Protein AF-B8BQ25-F1 (afdb_monomer_lite)

InterPro domains:
  IPR001129 Membrane-associated, eicosanoid/glutathione metabolism (MAPEG) protein [PF01124] (67-168)
  IPR023352 Membrane associated eicosanoid/glutathione metabolism-like domain superfamily [G3DSA:1.2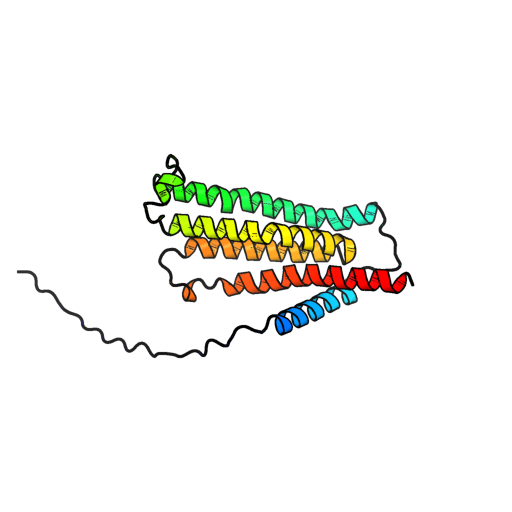0.120.550] (57-202)
  IPR023352 Membrane associated eicosanoid/glutathione metabolism-like domain superfamily [SSF161084] (66-187)

Organism: Thalassiosira pseudonana (NCBI:txid35128)

Foldseek 3Di:
DDDDDDDPPPDPPPPPVPPPPDPDDPVVVVVLLLVLLLCLQVPFFDDLVDDDDPVLLCVLCVLLVVLLVVLVVCLVVPQVVQLVVVCVVVVNPVPDPVNPVVPPPQPLNVLSNVLSVVCVVCSVLLVCLLSLLSRGGNRVVSSVLSNLLSVLSSVLSVLSSVCRPHDPVVSPNCVSVVSSCSSSSSSNSNSVVSVVVSVVVVD

Sequence (203 aa):
MVTTRSQSGSGSTSDDGGRRGSPPSPLTIGVMYLLIGAFLSFTSGRDPSQPLSPEDLIDDLVPTIVVICLFLVSYSLYDVMAVGGEKMKHGLTDKTYASYSASKLPEEVYLAQRAQLNQVEQMTSFVVSSISFSLLVNGKLGAVLSFIWTVLRRYYASKYRAAAGKRFDQMGLGAYTIPAYFIMNGMLMGSVVQCVRILLKQY

Secondary structure (DSSP, 8-state):
--------------------PPPPPHHHHHHHHHHHHHHHHHHHPPPTTSPPPHHHHHHHHHHHHHHHHHHHHHHIIIIIHHHHHHHHHTT-TT--HHHHTTS---HHHHHHHHHHHHHHHHHHHHHHHHHHHHHHT-HHHHHHHHHHHHHHHHHHHHHHHTTTT--GGGS-THHHHHHHHHHHHHHHHHHHHHHHHHHHH--

pLDDT: mean 89.3, std 15.45, range [39.84, 98.81]

Structure (mmCIF, N/CA/C/O backbone):
data_AF-B8BQ25-F1
#
_entry.id   AF-B8BQ25-F1
#
loop_
_atom_site.group_PDB
_atom_site.id
_atom_site.type_symbol
_atom_site.label_atom_id
_atom_site.label_alt_id
_atom_site.label_comp_id
_atom_site.label_asym_id
_atom_site.label_entity_id
_atom_site.label_seq_id
_atom_site.pdbx_PDB_ins_code
_atom_site.Cartn_x
_atom_site.Cartn_y
_atom_site.Cartn_z
_atom_site.occupancy
_atom_site.B_iso_or_equiv
_atom_site.auth_seq_id
_atom_site.auth_comp_id
_atom_site.auth_asym_id
_atom_site.auth_atom_id
_atom_site.pdbx_PDB_model_num
ATOM 1 N N . MET A 1 1 ? 23.866 -18.063 -53.851 1.00 39.84 1 MET A N 1
ATOM 2 C CA . MET A 1 1 ? 22.487 -18.502 -54.146 1.00 39.84 1 MET A CA 1
ATOM 3 C C . MET A 1 1 ? 21.963 -19.158 -52.874 1.00 39.84 1 MET A C 1
ATOM 5 O O . MET A 1 1 ? 22.380 -20.262 -52.563 1.00 39.84 1 MET A O 1
ATOM 9 N N . VAL A 1 2 ? 21.228 -18.411 -52.047 1.00 49.66 2 VAL A N 1
ATOM 10 C CA . VAL A 1 2 ? 20.795 -18.836 -50.703 1.00 49.66 2 VAL A CA 1
ATOM 11 C C . VAL A 1 2 ? 19.281 -18.985 -50.736 1.00 49.66 2 VAL A C 1
ATOM 13 O O . VAL A 1 2 ? 18.570 -18.030 -51.032 1.00 49.66 2 VAL A O 1
ATOM 16 N N . THR A 1 3 ? 18.810 -20.205 -50.505 1.00 44.78 3 THR A N 1
ATOM 17 C CA . THR A 1 3 ? 17.410 -20.608 -50.638 1.00 44.78 3 THR A CA 1
ATOM 18 C C . THR A 1 3 ? 16.647 -20.275 -49.356 1.00 44.78 3 THR A C 1
ATOM 20 O O . THR A 1 3 ? 16.855 -20.898 -48.317 1.00 44.78 3 THR A O 1
ATOM 23 N N . THR A 1 4 ? 15.756 -19.290 -49.416 1.00 50.19 4 THR A N 1
ATOM 24 C CA . THR A 1 4 ? 14.823 -18.927 -48.341 1.00 50.19 4 THR A CA 1
ATOM 25 C C . THR A 1 4 ? 13.708 -19.972 -48.242 1.00 50.19 4 THR A C 1
ATOM 27 O O . THR A 1 4 ? 12.873 -20.093 -49.136 1.00 50.19 4 THR A O 1
ATOM 30 N N . ARG A 1 5 ? 13.667 -20.737 -47.142 1.00 46.38 5 ARG A N 1
ATOM 31 C CA . ARG A 1 5 ? 12.504 -21.564 -46.777 1.00 46.38 5 ARG A CA 1
ATOM 32 C C . ARG A 1 5 ? 11.469 -20.693 -46.067 1.00 46.38 5 ARG A C 1
ATOM 34 O O . ARG A 1 5 ? 11.658 -20.318 -44.915 1.00 46.38 5 ARG A O 1
ATOM 41 N N . SER A 1 6 ? 10.374 -20.406 -46.765 1.00 47.28 6 SER A N 1
ATOM 42 C CA . SER A 1 6 ? 9.124 -19.925 -46.175 1.00 47.28 6 SER A CA 1
ATOM 43 C C . SER A 1 6 ? 8.463 -21.079 -45.412 1.00 47.28 6 SER A C 1
ATOM 45 O O . SER A 1 6 ? 8.061 -22.069 -46.022 1.00 47.28 6 SER A O 1
ATOM 47 N N . GLN A 1 7 ? 8.391 -20.986 -44.083 1.00 44.41 7 GLN A N 1
ATOM 48 C CA . GLN A 1 7 ? 7.506 -21.820 -43.269 1.00 44.41 7 GLN A CA 1
ATOM 49 C C . GLN A 1 7 ? 6.254 -21.007 -42.935 1.00 44.41 7 GLN A C 1
ATOM 51 O O . GLN A 1 7 ? 6.242 -20.198 -42.010 1.00 44.41 7 GLN A O 1
ATOM 56 N N . SER A 1 8 ? 5.190 -21.231 -43.704 1.00 44.16 8 SER A N 1
ATOM 57 C CA . SER A 1 8 ? 3.837 -20.776 -43.393 1.00 44.16 8 SER A CA 1
ATOM 58 C C . SER A 1 8 ? 3.220 -21.704 -42.341 1.00 44.16 8 SER A C 1
ATOM 60 O O . SER A 1 8 ? 2.535 -22.673 -42.667 1.00 44.16 8 SER A O 1
ATOM 62 N N . GLY A 1 9 ? 3.501 -21.438 -41.067 1.00 47.72 9 GLY A N 1
ATOM 63 C CA . GLY A 1 9 ? 2.802 -22.068 -39.950 1.00 47.72 9 GLY A CA 1
ATOM 64 C C . GLY A 1 9 ? 1.497 -21.332 -39.665 1.00 47.72 9 GLY A C 1
ATOM 65 O O . GLY A 1 9 ? 1.498 -20.342 -38.938 1.00 47.72 9 GLY A O 1
ATOM 66 N N . SER A 1 10 ? 0.382 -21.803 -40.224 1.00 44.22 10 SER A N 1
ATOM 67 C CA . SER A 1 10 ? -0.966 -21.371 -39.842 1.00 44.22 10 SER A CA 1
ATOM 68 C C . SER A 1 10 ? -1.334 -21.991 -38.490 1.00 44.22 10 SER A C 1
ATOM 70 O O . SER A 1 10 ? -2.040 -22.996 -38.416 1.00 44.22 10 SER A O 1
ATOM 72 N N . GLY A 1 11 ? -0.798 -21.425 -37.411 1.00 46.28 11 GLY A N 1
ATOM 73 C CA . GLY A 1 11 ? -1.249 -21.726 -36.059 1.00 46.28 11 GLY A CA 1
ATOM 74 C C . GLY A 1 11 ? -2.609 -21.077 -35.836 1.00 46.28 11 GLY A C 1
ATOM 75 O O . GLY A 1 11 ? -2.689 -19.865 -35.657 1.00 46.28 11 GLY A O 1
ATOM 76 N N . SER A 1 12 ? -3.674 -21.875 -35.867 1.00 45.16 12 SER A N 1
ATOM 77 C CA . SER A 1 12 ? -5.001 -21.470 -35.413 1.00 45.16 12 SER A CA 1
ATOM 78 C C . SER A 1 12 ? -4.929 -21.157 -33.919 1.00 45.16 12 SER A C 1
ATOM 80 O O . SER A 1 12 ? -4.999 -22.055 -33.080 1.00 45.16 12 SER A O 1
ATOM 82 N N . THR A 1 13 ? -4.747 -19.885 -33.577 1.00 51.00 13 THR A N 1
ATOM 83 C CA . THR A 1 13 ? -5.021 -19.384 -32.234 1.00 51.00 13 THR A CA 1
ATOM 84 C C . THR A 1 13 ? -6.511 -19.554 -31.997 1.00 51.00 13 THR 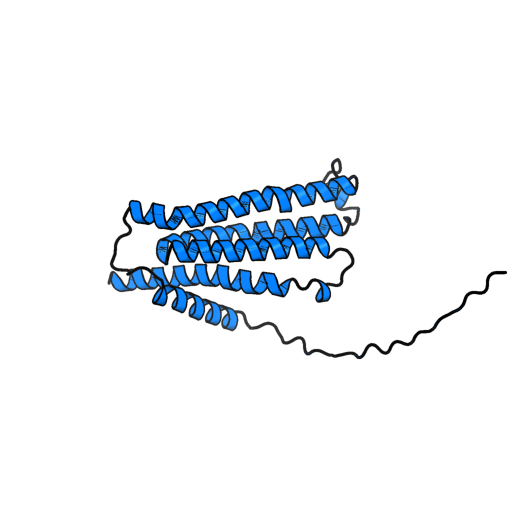A C 1
ATOM 86 O O . THR A 1 13 ? -7.316 -18.782 -32.512 1.00 51.00 13 THR A O 1
ATOM 89 N N . SER A 1 14 ? -6.869 -20.612 -31.276 1.00 51.03 14 SER A N 1
ATOM 90 C CA . SER A 1 14 ? -8.171 -20.765 -30.647 1.00 51.03 14 SER A CA 1
ATOM 91 C C . SER A 1 14 ? -8.429 -19.510 -29.824 1.00 51.03 14 SER A C 1
ATOM 93 O O . SER A 1 14 ? -7.777 -19.258 -28.810 1.00 51.03 14 SER A O 1
ATOM 95 N N . ASP A 1 15 ? -9.327 -18.696 -30.368 1.00 48.09 15 ASP A N 1
ATOM 96 C CA . ASP A 1 15 ? -9.893 -17.489 -29.796 1.00 48.09 15 ASP A CA 1
ATOM 97 C C . ASP A 1 15 ? -10.760 -17.932 -28.617 1.00 48.09 15 ASP A C 1
ATOM 99 O O . ASP A 1 15 ? -11.979 -18.078 -28.709 1.00 48.09 15 ASP A O 1
ATOM 103 N N . ASP A 1 16 ? -10.095 -18.295 -27.521 1.00 52.03 16 ASP A N 1
ATOM 104 C CA . ASP A 1 16 ? -10.753 -18.587 -26.263 1.00 52.03 16 ASP A CA 1
ATOM 105 C C . ASP A 1 16 ? -11.224 -17.230 -25.743 1.00 52.03 16 ASP A C 1
ATOM 107 O O . ASP A 1 16 ? -10.508 -16.510 -25.039 1.00 52.03 16 ASP A O 1
ATOM 111 N N . GLY A 1 17 ? -12.403 -16.834 -26.233 1.00 47.53 17 GLY A N 1
ATOM 112 C CA . GLY A 1 17 ? -13.166 -15.641 -25.897 1.00 47.53 17 GLY A CA 1
ATOM 113 C C . GLY A 1 17 ? -13.598 -15.688 -24.439 1.00 47.53 17 GLY A C 1
ATOM 114 O O . GLY A 1 17 ? -14.789 -15.682 -24.119 1.00 47.53 17 GLY A O 1
ATOM 115 N N . GLY A 1 18 ? -12.605 -15.760 -23.552 1.00 52.28 18 GLY A N 1
ATOM 116 C CA . GLY A 1 18 ? -12.722 -15.689 -22.118 1.00 52.28 18 GLY A CA 1
ATOM 117 C C . GLY A 1 18 ? -13.442 -14.399 -21.815 1.00 52.28 18 GLY A C 1
ATOM 118 O O . GLY A 1 18 ? -12.872 -13.312 -21.929 1.00 52.28 18 GLY A O 1
ATOM 119 N N . ARG A 1 19 ? -14.732 -14.539 -21.508 1.00 55.09 19 ARG A N 1
ATOM 120 C CA . ARG A 1 19 ? -15.635 -13.461 -21.129 1.00 55.09 19 ARG A CA 1
ATOM 121 C C . ARG A 1 19 ? -14.930 -12.628 -20.067 1.00 55.09 19 ARG A C 1
ATOM 123 O O . ARG A 1 19 ? -14.889 -13.011 -18.900 1.00 55.09 19 ARG A O 1
ATOM 130 N N . ARG A 1 20 ? -14.345 -11.501 -20.478 1.00 64.69 20 ARG A N 1
ATOM 131 C CA . ARG A 1 20 ? -13.834 -10.483 -19.564 1.00 64.69 20 ARG A CA 1
ATOM 132 C C . ARG A 1 20 ? -15.061 -9.927 -18.860 1.00 64.69 20 ARG A C 1
ATOM 134 O O . ARG A 1 20 ? -15.738 -9.057 -19.398 1.00 64.69 20 ARG A O 1
ATOM 141 N N . GLY A 1 21 ? -15.404 -10.520 -17.718 1.00 75.19 21 GLY A N 1
ATOM 142 C CA . GLY A 1 21 ? -16.495 -10.043 -16.885 1.00 75.19 21 GLY A CA 1
ATOM 143 C C . GLY A 1 21 ? -16.284 -8.562 -16.597 1.00 75.19 21 GLY A C 1
ATOM 144 O O . GLY A 1 21 ? -15.153 -8.126 -16.366 1.00 75.19 21 GLY A O 1
ATOM 145 N N . SER A 1 22 ? -17.359 -7.780 -16.665 1.00 84.94 22 SER A N 1
ATOM 146 C CA . SER A 1 22 ? -17.307 -6.377 -16.269 1.00 84.94 22 SER A CA 1
ATOM 147 C C . SER A 1 22 ? -16.773 -6.277 -14.834 1.00 84.94 22 SER A C 1
ATOM 149 O O . SER A 1 22 ? -17.105 -7.133 -14.006 1.00 84.94 22 SER A O 1
ATOM 151 N N . PRO A 1 23 ? -15.935 -5.273 -14.522 1.00 87.00 23 PRO A N 1
ATOM 152 C CA . PRO A 1 23 ? -15.455 -5.090 -13.161 1.00 87.00 23 PRO A CA 1
ATOM 153 C C . PRO A 1 23 ? -16.649 -4.938 -12.201 1.00 87.00 23 PRO A C 1
ATOM 155 O O . PRO A 1 23 ? -17.674 -4.373 -12.599 1.00 87.00 23 PRO A O 1
ATOM 158 N N . PRO A 1 24 ? -16.540 -5.416 -10.946 1.00 92.12 24 PRO A N 1
ATOM 159 C CA . PRO A 1 24 ? -17.584 -5.204 -9.951 1.00 92.12 24 PRO A CA 1
ATOM 160 C C . PRO A 1 24 ? -17.896 -3.713 -9.796 1.00 92.12 24 PRO A C 1
ATOM 162 O O . PRO A 1 24 ? -16.999 -2.870 -9.884 1.00 92.12 24 PRO A O 1
ATOM 165 N N . SER A 1 25 ? -19.163 -3.376 -9.543 1.00 96.06 25 SER A N 1
ATOM 166 C CA . SER A 1 25 ? -19.543 -1.979 -9.324 1.00 96.06 25 SER A CA 1
ATOM 167 C C . SER A 1 25 ? -18.844 -1.414 -8.075 1.00 96.06 25 SER A C 1
ATOM 169 O O . SER A 1 25 ? -18.627 -2.158 -7.111 1.00 96.06 25 SER A O 1
ATOM 171 N N . PRO A 1 26 ? -18.539 -0.101 -8.026 1.00 94.94 26 PRO A N 1
ATOM 172 C CA . PRO A 1 26 ? -17.944 0.523 -6.842 1.00 94.94 26 PRO A CA 1
ATOM 173 C C . PRO A 1 26 ? -18.741 0.268 -5.557 1.00 94.94 26 PRO A C 1
ATOM 175 O O . PRO A 1 26 ? -18.151 0.044 -4.504 1.00 94.94 26 PRO A O 1
ATOM 178 N N . LEU A 1 27 ? -20.076 0.222 -5.657 1.00 96.31 27 LEU A N 1
ATOM 179 C CA . LEU A 1 27 ? -20.957 -0.114 -4.538 1.00 96.31 27 LEU A CA 1
ATOM 180 C C . LEU A 1 27 ? -20.702 -1.532 -4.012 1.00 96.31 27 LEU A C 1
ATOM 182 O O . LEU A 1 27 ? -20.591 -1.723 -2.806 1.00 96.31 27 LEU A O 1
ATOM 186 N N . THR A 1 28 ? -20.560 -2.514 -4.907 1.00 96.19 28 THR A N 1
ATOM 187 C CA . THR A 1 28 ? -20.272 -3.907 -4.523 1.00 96.19 28 THR A CA 1
ATOM 188 C C . THR A 1 28 ? -18.946 -3.995 -3.773 1.00 96.19 28 THR A C 1
ATOM 190 O O . THR A 1 28 ? -18.875 -4.597 -2.705 1.00 96.19 28 THR A O 1
ATOM 193 N N . ILE A 1 29 ? -17.906 -3.339 -4.294 1.00 95.44 29 ILE A N 1
ATOM 194 C CA . ILE A 1 29 ? -16.580 -3.294 -3.663 1.00 95.44 29 ILE A CA 1
ATOM 195 C C . ILE A 1 29 ? -16.661 -2.610 -2.289 1.00 95.44 29 ILE A C 1
ATOM 197 O O . ILE A 1 29 ? -16.105 -3.115 -1.316 1.00 95.44 29 ILE A O 1
ATOM 201 N N . GLY A 1 30 ? -17.399 -1.501 -2.188 1.00 96.00 30 GLY A N 1
ATOM 202 C CA . GLY A 1 30 ? -17.623 -0.790 -0.929 1.00 96.00 30 GLY A CA 1
ATOM 203 C C . GLY A 1 30 ? -18.311 -1.653 0.130 1.00 96.00 30 GLY A C 1
ATOM 204 O O . GLY A 1 30 ? -17.851 -1.695 1.269 1.00 96.00 30 GLY A O 1
ATOM 205 N N . VAL A 1 31 ? -19.354 -2.403 -0.245 1.00 97.56 31 VAL A N 1
ATOM 206 C CA . VAL A 1 31 ? -20.029 -3.356 0.654 1.00 97.56 31 VAL A CA 1
ATOM 207 C C . VAL A 1 31 ? -19.068 -4.452 1.107 1.00 97.56 31 VAL A C 1
ATOM 209 O O . VAL A 1 31 ? -19.021 -4.764 2.293 1.00 97.56 31 VAL A O 1
ATOM 212 N N . MET A 1 32 ? -18.254 -5.007 0.206 1.00 97.44 32 MET A N 1
ATOM 213 C CA . MET A 1 32 ? -17.253 -6.010 0.584 1.00 97.44 32 MET A CA 1
ATOM 214 C C . MET A 1 32 ? -16.247 -5.458 1.601 1.00 97.44 32 MET A C 1
ATOM 216 O O . MET A 1 32 ? -15.959 -6.122 2.595 1.00 97.44 32 MET A O 1
ATOM 220 N N . TYR A 1 33 ? -15.738 -4.241 1.392 1.00 97.44 33 TYR A N 1
ATOM 221 C CA . TYR A 1 33 ? -14.835 -3.598 2.348 1.00 97.44 33 TYR A CA 1
ATOM 222 C C . TYR A 1 33 ? -15.513 -3.318 3.688 1.00 97.44 33 TYR A C 1
ATOM 224 O O . TYR A 1 33 ? -14.883 -3.528 4.721 1.00 97.44 33 TYR A O 1
ATOM 232 N N . LEU A 1 34 ? -16.786 -2.909 3.692 1.00 97.50 34 LEU A N 1
ATOM 233 C CA . LEU A 1 34 ? -17.569 -2.731 4.917 1.00 97.50 34 LEU A CA 1
ATOM 234 C C . LEU A 1 34 ? -17.701 -4.036 5.696 1.00 97.50 34 LEU A C 1
ATOM 236 O O . LEU A 1 34 ? -17.449 -4.046 6.895 1.00 97.50 34 LEU A O 1
ATOM 240 N N . LEU A 1 35 ? -18.043 -5.136 5.025 1.00 97.88 35 LEU A N 1
ATOM 241 C CA . LEU A 1 35 ? -18.176 -6.444 5.668 1.00 97.88 35 LEU A CA 1
ATOM 242 C C . LEU A 1 35 ? -16.842 -6.929 6.248 1.00 97.88 35 LEU A C 1
ATOM 244 O O . LEU A 1 35 ? -16.809 -7.397 7.384 1.00 97.88 35 LEU A O 1
ATOM 248 N N . ILE A 1 36 ? -15.738 -6.771 5.512 1.00 97.38 36 ILE A N 1
ATOM 249 C CA . ILE A 1 36 ? -14.394 -7.124 5.993 1.00 97.38 36 ILE A CA 1
ATOM 250 C C . ILE A 1 36 ? -13.989 -6.238 7.174 1.00 97.38 36 ILE A C 1
ATOM 252 O O . ILE A 1 36 ? -13.523 -6.746 8.190 1.00 97.38 36 ILE A O 1
ATOM 256 N N . GLY A 1 37 ? -14.182 -4.924 7.064 1.00 96.56 37 GLY A N 1
ATOM 257 C CA . GLY A 1 37 ? -13.865 -3.976 8.129 1.00 96.56 37 GLY A CA 1
ATOM 258 C C . GLY A 1 37 ? -14.684 -4.237 9.391 1.00 96.56 37 GLY A C 1
ATOM 259 O O . GLY A 1 37 ? -14.130 -4.271 10.488 1.00 96.56 37 GLY A O 1
ATOM 260 N N . ALA A 1 38 ? -15.982 -4.502 9.239 1.00 97.06 38 ALA A N 1
ATOM 261 C CA . ALA A 1 38 ? -16.851 -4.889 10.340 1.00 97.06 38 ALA A CA 1
ATOM 262 C C . ALA A 1 38 ? -16.372 -6.191 10.981 1.00 97.06 38 ALA A C 1
ATOM 264 O O . ALA A 1 38 ? -16.191 -6.226 12.192 1.00 97.06 38 ALA A O 1
ATOM 265 N N . PHE A 1 39 ? -16.083 -7.222 10.185 1.00 97.69 39 PHE A N 1
ATOM 266 C CA . PHE A 1 39 ? -15.529 -8.470 10.698 1.00 97.69 39 PHE A CA 1
ATOM 267 C C . PHE A 1 39 ? -14.265 -8.218 11.533 1.00 97.69 39 PHE A C 1
ATOM 269 O O . PHE A 1 39 ? -14.252 -8.547 12.714 1.00 97.69 39 PHE A O 1
ATOM 276 N N . LEU A 1 40 ? -13.261 -7.532 10.974 1.00 96.44 40 LEU A N 1
ATOM 277 C CA . LEU A 1 40 ? -12.007 -7.218 11.670 1.00 96.44 40 LEU A CA 1
ATOM 278 C C . LEU A 1 40 ? -12.231 -6.418 12.961 1.00 96.44 40 LEU A C 1
ATOM 280 O O . LEU A 1 40 ? -11.623 -6.715 13.990 1.00 96.44 40 LEU A O 1
ATOM 284 N N . SER A 1 41 ? -13.108 -5.413 12.921 1.00 95.44 41 SER A N 1
ATOM 285 C CA . SER A 1 41 ? -13.436 -4.600 14.090 1.00 95.44 41 SER A CA 1
ATOM 286 C C . SER A 1 41 ? -14.125 -5.436 15.169 1.00 95.44 41 SER A C 1
ATOM 288 O O . SER A 1 41 ? -13.696 -5.414 16.319 1.00 95.44 41 SER A O 1
ATOM 290 N N . PHE A 1 42 ? -15.162 -6.205 14.844 1.00 95.44 42 PHE A N 1
ATOM 291 C CA . PHE A 1 42 ? -15.927 -6.947 15.849 1.00 95.44 42 PHE A CA 1
ATOM 292 C C . PHE A 1 42 ? -15.177 -8.159 16.414 1.00 95.44 42 PHE A C 1
ATOM 294 O O . PHE A 1 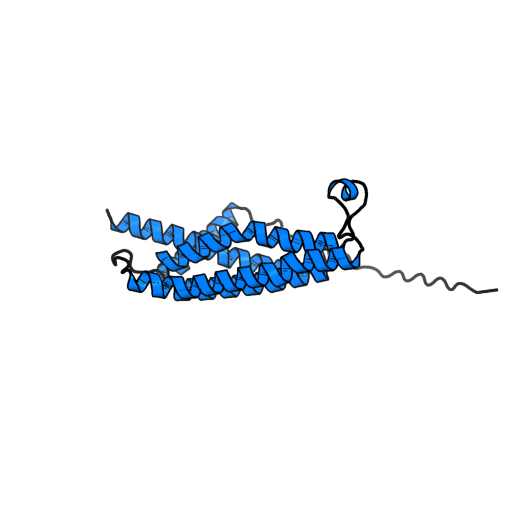42 ? -15.346 -8.454 17.594 1.00 95.44 42 PHE A O 1
ATOM 301 N N . THR A 1 43 ? -14.340 -8.842 15.626 1.00 95.94 43 THR A N 1
ATOM 302 C CA . THR A 1 43 ? -13.608 -10.031 16.103 1.00 95.94 43 THR A CA 1
ATOM 303 C C . THR A 1 43 ? -12.296 -9.705 16.798 1.00 95.94 43 THR A C 1
ATOM 305 O O . THR A 1 43 ? -11.813 -10.507 17.591 1.00 95.94 43 THR A O 1
ATOM 308 N N . SER A 1 44 ? -11.667 -8.582 16.453 1.00 93.38 44 SER A N 1
ATOM 309 C CA . SER A 1 44 ? -10.297 -8.280 16.887 1.00 93.38 44 SER A CA 1
ATOM 310 C C . SER A 1 44 ? -10.123 -6.866 17.430 1.00 93.38 44 SER A C 1
ATOM 312 O O . SER A 1 44 ? -9.043 -6.553 17.928 1.00 93.38 44 SER A O 1
ATOM 314 N N . GLY A 1 45 ? -11.152 -6.024 17.335 1.00 88.19 45 GLY A N 1
ATOM 315 C CA . GLY A 1 45 ? -11.135 -4.656 17.831 1.00 88.19 45 GLY A CA 1
ATOM 316 C C . GLY A 1 45 ? -11.162 -4.583 19.350 1.00 88.19 45 GLY A C 1
ATOM 317 O O . GLY A 1 45 ? -11.832 -5.380 20.009 1.00 88.19 45 GLY A O 1
ATOM 318 N N . ARG A 1 46 ? -10.464 -3.583 19.895 1.00 88.81 46 ARG A N 1
ATOM 319 C CA . ARG A 1 46 ? -10.493 -3.262 21.327 1.00 88.81 46 ARG A CA 1
ATOM 320 C C . ARG A 1 46 ? -11.914 -3.010 21.826 1.00 88.81 46 ARG A C 1
ATOM 322 O O . ARG A 1 46 ? -12.793 -2.596 21.057 1.00 88.81 46 ARG A O 1
ATOM 329 N N . ASP A 1 47 ? -12.122 -3.227 23.124 1.00 89.94 47 ASP A N 1
ATOM 330 C CA . ASP A 1 47 ? -13.366 -2.827 23.774 1.00 89.94 47 ASP A CA 1
ATOM 331 C C . ASP A 1 47 ? -13.487 -1.296 23.723 1.00 89.94 47 ASP A C 1
ATOM 333 O O . ASP A 1 47 ? -12.616 -0.604 24.251 1.00 89.94 47 ASP A O 1
ATOM 337 N N . PRO A 1 48 ? -14.551 -0.741 23.114 1.00 87.94 48 PRO A N 1
ATOM 338 C CA . PRO A 1 48 ? -14.712 0.705 23.023 1.00 87.94 48 PRO A CA 1
ATOM 339 C C . PRO A 1 48 ? -14.847 1.433 24.374 1.00 87.94 48 PRO A C 1
ATOM 341 O O . PRO A 1 48 ? -14.803 2.657 24.392 1.00 87.94 48 PRO A O 1
ATOM 344 N N . SER A 1 49 ? -15.052 0.716 25.486 1.00 86.06 49 SER A N 1
ATOM 345 C CA . SER A 1 49 ? -15.127 1.299 26.837 1.00 86.06 49 SER A CA 1
ATOM 346 C C . SER A 1 49 ? -13.763 1.485 27.510 1.00 86.06 49 SER A C 1
ATOM 348 O O . SER A 1 49 ? -13.685 2.178 28.525 1.00 86.06 49 SER A O 1
ATOM 350 N N . GLN A 1 50 ? -12.700 0.866 26.990 1.00 85.12 50 GLN A N 1
ATOM 351 C CA . GLN A 1 50 ? -11.380 0.918 27.608 1.00 85.12 50 GLN A CA 1
ATOM 352 C C . GLN A 1 50 ? -10.573 2.097 27.043 1.00 85.12 50 GLN A C 1
ATOM 354 O O . GLN A 1 50 ? -10.357 2.158 25.829 1.00 85.12 50 GLN A O 1
ATOM 359 N N . PRO A 1 51 ? -10.122 3.044 27.887 1.00 81.81 51 PRO A N 1
ATOM 360 C CA . PRO A 1 51 ? -9.236 4.111 27.438 1.00 81.81 51 PRO A CA 1
ATOM 361 C C . PRO A 1 51 ? -7.876 3.528 27.032 1.00 81.81 51 PRO A C 1
ATOM 363 O O . PRO A 1 51 ? -7.370 2.630 27.700 1.00 81.81 51 PRO A O 1
ATOM 366 N N . LEU A 1 52 ? -7.272 4.053 25.960 1.00 85.81 52 LEU A N 1
ATOM 367 C CA . LEU A 1 52 ? -5.892 3.704 25.609 1.00 85.81 52 LEU A CA 1
ATOM 368 C C . LEU A 1 52 ? -4.944 4.273 26.668 1.00 85.81 52 LEU A C 1
ATOM 370 O O . LEU A 1 52 ? -4.876 5.496 26.832 1.00 85.81 52 LEU A O 1
ATOM 374 N N . SER A 1 53 ? -4.192 3.406 27.344 1.00 89.81 53 SER A N 1
ATOM 375 C CA . SER A 1 53 ? -3.055 3.858 28.140 1.00 89.81 53 SER A CA 1
ATOM 376 C C . SER A 1 53 ? -1.891 4.284 27.225 1.00 89.81 53 SER A C 1
ATOM 378 O O . SER A 1 53 ? -1.803 3.833 26.075 1.00 89.81 53 SER A O 1
ATOM 380 N N . PRO A 1 54 ? -0.991 5.171 27.687 1.00 90.94 54 PRO A N 1
ATOM 381 C CA . PRO A 1 54 ? 0.231 5.499 26.954 1.00 90.94 54 PRO A CA 1
ATOM 382 C C . PRO A 1 54 ? 1.099 4.274 26.633 1.00 90.94 54 PRO A C 1
ATOM 384 O O . PRO A 1 54 ? 1.711 4.222 25.567 1.00 90.94 54 PRO A O 1
ATOM 387 N N . GLU A 1 55 ? 1.139 3.289 27.529 1.00 91.19 55 GLU A N 1
ATOM 388 C CA . GLU A 1 55 ? 1.886 2.043 27.359 1.00 91.19 55 GLU A CA 1
ATOM 389 C C . GLU A 1 55 ? 1.298 1.196 26.222 1.00 91.19 55 GLU A C 1
ATOM 391 O O . GLU A 1 55 ? 2.033 0.791 25.319 1.00 91.19 55 GLU A O 1
ATOM 396 N N . ASP A 1 56 ? -0.032 1.035 26.190 1.00 89.56 56 ASP A N 1
ATOM 397 C CA . ASP A 1 56 ? -0.729 0.319 25.110 1.00 89.56 56 ASP A CA 1
ATOM 398 C C . ASP A 1 56 ? -0.470 0.975 23.750 1.00 89.56 56 ASP A C 1
ATOM 400 O O . ASP A 1 56 ? -0.294 0.298 22.738 1.00 89.56 56 ASP A O 1
ATOM 404 N N . LEU A 1 57 ? -0.407 2.311 23.714 1.00 91.25 57 LEU A N 1
ATOM 405 C CA . LEU A 1 57 ? -0.145 3.051 22.484 1.00 91.25 57 LEU A CA 1
ATOM 406 C C . LEU A 1 57 ? 1.225 2.705 21.893 1.00 91.25 57 LEU A C 1
ATOM 408 O O . LEU A 1 57 ? 1.335 2.551 20.676 1.00 91.25 57 LEU A O 1
ATOM 412 N N . ILE A 1 58 ? 2.256 2.578 22.731 1.00 94.12 58 ILE A N 1
ATOM 413 C CA . ILE A 1 58 ? 3.603 2.202 22.289 1.00 94.12 58 ILE A CA 1
ATOM 414 C C . ILE A 1 58 ? 3.598 0.755 21.793 1.00 94.12 58 ILE A C 1
ATOM 416 O O . ILE A 1 58 ? 4.021 0.502 20.661 1.00 94.12 58 ILE A O 1
ATOM 420 N N . ASP A 1 59 ? 3.080 -0.172 22.595 1.00 93.38 59 ASP A N 1
ATOM 421 C CA . ASP A 1 59 ? 3.092 -1.603 22.280 1.00 93.38 59 ASP A CA 1
ATOM 422 C C . ASP A 1 59 ? 2.302 -1.930 21.007 1.00 93.38 59 ASP A C 1
ATOM 424 O O . ASP A 1 59 ? 2.695 -2.801 20.223 1.00 93.38 59 ASP A O 1
ATOM 428 N N . ASP A 1 60 ? 1.223 -1.191 20.752 1.00 93.19 60 ASP A N 1
ATOM 429 C CA . ASP A 1 60 ? 0.386 -1.399 19.580 1.00 93.19 60 ASP A CA 1
ATOM 430 C C . ASP A 1 60 ? 0.895 -0.689 18.320 1.00 93.19 60 ASP A C 1
ATOM 432 O O . ASP A 1 60 ? 0.682 -1.185 17.209 1.00 93.19 60 ASP A O 1
ATOM 436 N N . LEU A 1 61 ? 1.583 0.450 18.450 1.00 96.25 61 LEU A N 1
ATOM 437 C CA . LEU A 1 61 ? 2.107 1.187 17.297 1.00 96.25 61 LEU A CA 1
ATOM 438 C C . LEU A 1 61 ? 3.473 0.709 16.833 1.00 96.25 61 LEU A C 1
ATOM 440 O O . LEU A 1 61 ? 3.704 0.650 15.622 1.00 96.25 61 LEU A O 1
ATOM 444 N N . VAL A 1 62 ? 4.393 0.426 17.758 1.00 97.69 62 VAL A N 1
ATOM 445 C CA . VAL A 1 62 ? 5.802 0.164 17.430 1.00 97.69 62 VAL A CA 1
ATOM 446 C C . VAL A 1 62 ? 5.952 -0.919 16.355 1.00 97.69 62 VAL A C 1
ATOM 448 O O . VAL A 1 62 ? 6.657 -0.660 15.376 1.00 97.69 62 VAL A O 1
ATOM 451 N N . PRO A 1 63 ? 5.261 -2.075 16.425 1.00 98.12 63 PRO A N 1
ATOM 452 C CA . PRO A 1 63 ? 5.364 -3.096 15.384 1.00 98.12 63 PRO A CA 1
ATOM 453 C C . PRO A 1 63 ? 4.946 -2.588 13.996 1.00 98.12 63 PRO A C 1
ATOM 455 O O . PRO A 1 63 ? 5.614 -2.863 12.998 1.00 98.12 63 PRO A O 1
ATOM 458 N N . THR A 1 64 ? 3.880 -1.792 13.917 1.00 98.31 64 THR A N 1
ATOM 459 C CA . THR A 1 64 ? 3.408 -1.203 12.657 1.00 98.31 64 THR A CA 1
ATOM 460 C C . THR A 1 64 ? 4.370 -0.145 12.127 1.00 98.31 64 THR A C 1
ATOM 462 O O . THR A 1 64 ? 4.644 -0.114 10.926 1.00 98.31 64 THR A O 1
ATOM 465 N N . ILE A 1 65 ? 4.942 0.685 13.003 1.00 98.50 65 ILE A N 1
ATOM 466 C CA . ILE A 1 65 ? 5.968 1.667 12.629 1.00 98.50 65 ILE A CA 1
ATOM 467 C C . ILE A 1 65 ? 7.209 0.968 12.071 1.00 98.50 65 ILE A C 1
ATOM 469 O O . ILE A 1 65 ? 7.723 1.390 11.036 1.00 98.50 65 ILE A O 1
ATOM 473 N N . VAL A 1 66 ? 7.653 -0.136 12.679 1.00 98.56 66 VAL A N 1
ATOM 474 C CA . VAL A 1 66 ? 8.759 -0.948 12.149 1.00 98.56 66 VAL A CA 1
ATOM 475 C C . VAL A 1 66 ? 8.454 -1.410 10.723 1.00 98.56 66 VAL A C 1
ATOM 477 O O . VAL A 1 66 ? 9.295 -1.253 9.838 1.00 98.56 66 VAL A O 1
ATOM 480 N N . VAL A 1 67 ? 7.245 -1.912 10.458 1.00 98.69 67 VAL A N 1
ATOM 481 C CA . VAL A 1 67 ? 6.839 -2.337 9.107 1.00 98.69 67 VAL A CA 1
ATOM 482 C C . VAL A 1 67 ? 6.823 -1.169 8.116 1.00 98.69 67 VAL A C 1
ATOM 484 O O . VAL A 1 67 ? 7.317 -1.318 6.998 1.00 98.69 67 VAL A O 1
ATOM 487 N N . ILE A 1 68 ? 6.309 -0.001 8.511 1.00 98.75 68 ILE A N 1
ATOM 488 C CA . ILE A 1 68 ? 6.323 1.206 7.670 1.00 98.75 68 ILE A CA 1
ATOM 489 C C . ILE A 1 68 ? 7.765 1.607 7.337 1.00 98.75 68 ILE A C 1
ATOM 491 O O . ILE A 1 68 ? 8.079 1.842 6.172 1.00 98.75 68 ILE A O 1
ATOM 495 N N . CYS A 1 69 ? 8.664 1.624 8.322 1.00 98.69 69 CYS A N 1
ATOM 496 C CA . CYS A 1 69 ? 10.080 1.919 8.107 1.00 98.69 69 CYS A CA 1
ATOM 497 C C . CYS A 1 69 ? 10.734 0.911 7.151 1.00 98.69 69 CYS A C 1
ATOM 499 O O . CYS A 1 69 ? 11.435 1.316 6.222 1.00 98.69 69 CYS A O 1
ATOM 501 N N . LEU A 1 70 ? 10.463 -0.388 7.313 1.00 98.50 70 LEU A N 1
ATOM 502 C CA . LEU A 1 70 ? 10.943 -1.425 6.394 1.00 98.50 70 LEU A CA 1
ATOM 503 C C . LEU A 1 70 ? 10.428 -1.202 4.965 1.00 98.50 70 LEU A C 1
ATOM 505 O O . LEU A 1 70 ? 11.199 -1.323 4.010 1.00 98.50 70 LEU A O 1
ATOM 509 N N . PHE A 1 71 ? 9.155 -0.831 4.804 1.00 98.38 71 PHE A N 1
ATOM 510 C CA . PHE A 1 71 ? 8.595 -0.470 3.503 1.00 98.38 71 PHE A CA 1
ATOM 511 C C . PHE A 1 71 ? 9.298 0.752 2.900 1.00 98.38 71 PHE A C 1
ATOM 513 O O . PHE A 1 71 ? 9.676 0.699 1.734 1.00 98.38 71 PHE A O 1
ATOM 520 N N . LEU A 1 72 ? 9.528 1.820 3.670 1.00 98.56 72 LEU A N 1
ATOM 521 C CA . LEU A 1 72 ? 10.182 3.048 3.196 1.00 98.56 72 LEU A CA 1
ATOM 522 C C . LEU A 1 72 ? 11.642 2.821 2.782 1.00 98.56 72 LEU A C 1
ATOM 524 O O . LEU A 1 72 ? 12.083 3.324 1.742 1.00 98.56 72 LEU A O 1
ATOM 528 N N . VAL A 1 73 ? 12.382 2.019 3.553 1.00 98.56 73 VAL A N 1
ATOM 529 C CA . VAL A 1 73 ? 13.740 1.584 3.194 1.00 98.56 73 VAL A CA 1
ATOM 530 C C . VAL A 1 73 ? 13.696 0.759 1.909 1.00 98.56 73 VAL A C 1
ATOM 532 O O . VAL A 1 73 ? 14.430 1.051 0.966 1.00 98.56 73 VAL A O 1
ATOM 535 N N . SER A 1 74 ? 12.788 -0.219 1.820 1.00 98.00 74 SER A N 1
ATOM 536 C CA . SER A 1 74 ? 12.592 -1.019 0.606 1.00 98.00 74 SER A CA 1
ATOM 537 C C . SER A 1 74 ? 12.216 -0.153 -0.604 1.00 98.00 74 SER A C 1
ATOM 539 O O . SER A 1 74 ? 12.752 -0.357 -1.688 1.00 98.00 74 SER A O 1
ATOM 541 N N . TYR A 1 75 ? 11.325 0.822 -0.444 1.00 98.38 75 TYR A N 1
ATOM 542 C CA . TYR A 1 75 ? 10.922 1.751 -1.499 1.00 98.38 75 TYR A CA 1
ATOM 543 C C . TYR A 1 75 ? 12.120 2.561 -2.008 1.00 98.38 75 TYR A C 1
ATOM 545 O O . TYR A 1 75 ? 12.363 2.641 -3.213 1.00 98.38 75 TYR A O 1
ATOM 553 N N . SER A 1 76 ? 12.927 3.095 -1.092 1.00 98.31 76 SER A N 1
ATOM 554 C CA . SER A 1 76 ? 14.131 3.854 -1.442 1.00 98.31 76 SER A CA 1
ATOM 555 C C . SER A 1 76 ? 15.135 2.983 -2.204 1.00 98.31 76 SER A C 1
ATOM 557 O O . SER A 1 76 ? 15.567 3.340 -3.298 1.00 98.31 76 SER A O 1
ATOM 559 N N . LEU A 1 77 ? 15.453 1.798 -1.678 1.00 97.69 77 LEU A N 1
ATOM 560 C CA . LEU A 1 77 ? 16.465 0.910 -2.254 1.00 97.69 77 LEU A CA 1
ATOM 561 C C . LEU A 1 77 ? 16.025 0.239 -3.556 1.00 97.69 77 LEU A C 1
ATOM 563 O O . LEU A 1 77 ? 16.838 0.057 -4.455 1.00 97.69 77 LEU A O 1
ATOM 567 N N . TYR A 1 78 ? 14.762 -0.161 -3.668 1.00 97.44 78 TYR A N 1
ATOM 568 C CA . TYR A 1 78 ? 14.315 -1.012 -4.768 1.00 97.44 78 TYR A CA 1
ATOM 569 C C . TYR A 1 78 ? 13.386 -0.321 -5.751 1.00 97.44 78 TYR A C 1
ATOM 571 O O . TYR A 1 78 ? 13.194 -0.868 -6.831 1.00 97.44 78 TYR A O 1
ATOM 579 N N . ASP A 1 79 ? 12.772 0.812 -5.425 1.00 97.44 79 ASP A N 1
ATOM 580 C CA . ASP A 1 79 ? 11.890 1.518 -6.358 1.00 97.44 79 ASP A CA 1
ATOM 581 C C . ASP A 1 79 ? 12.545 2.808 -6.852 1.00 97.44 79 ASP A C 1
ATOM 583 O O . ASP A 1 79 ? 12.671 2.982 -8.062 1.00 97.44 79 ASP A O 1
ATOM 587 N N . VAL A 1 80 ? 13.066 3.648 -5.952 1.00 98.00 80 VAL A N 1
ATOM 588 C CA . VAL A 1 80 ? 13.768 4.887 -6.337 1.00 98.00 80 VAL A CA 1
ATOM 589 C C . VAL A 1 80 ? 15.088 4.574 -7.045 1.00 98.00 80 VAL A C 1
ATOM 591 O O . VAL A 1 80 ? 15.298 4.998 -8.183 1.00 98.00 80 VAL A O 1
ATOM 594 N N . MET A 1 81 ? 15.967 3.787 -6.416 1.00 97.69 81 MET A N 1
ATOM 595 C CA . MET A 1 81 ? 17.265 3.458 -7.021 1.00 97.69 81 MET A CA 1
ATOM 596 C C . MET A 1 81 ? 17.122 2.590 -8.275 1.00 97.69 81 MET A C 1
ATOM 598 O O . MET A 1 81 ? 17.940 2.713 -9.179 1.00 97.69 81 MET A O 1
ATOM 602 N N . ALA A 1 82 ? 16.071 1.767 -8.387 1.00 96.06 82 ALA A N 1
ATOM 603 C CA . ALA A 1 82 ? 15.825 0.987 -9.603 1.00 96.06 82 ALA A CA 1
ATOM 604 C C . ALA A 1 82 ? 15.536 1.882 -10.816 1.00 96.06 82 ALA A C 1
ATOM 606 O O . ALA A 1 82 ? 16.043 1.617 -11.902 1.00 96.06 82 ALA A O 1
ATOM 607 N N . VAL A 1 83 ? 14.788 2.977 -10.638 1.00 96.50 83 VAL A N 1
ATOM 608 C CA . VAL A 1 83 ? 14.607 3.976 -11.704 1.00 96.50 83 VAL A CA 1
ATOM 609 C C . VAL A 1 83 ? 15.938 4.622 -12.080 1.00 96.50 83 VAL A C 1
ATOM 611 O O . VAL A 1 83 ? 16.212 4.807 -13.266 1.00 96.50 83 VAL A O 1
ATOM 614 N N . GLY A 1 84 ? 16.777 4.942 -11.091 1.00 95.38 84 GLY A N 1
ATOM 615 C CA . GLY A 1 84 ? 18.135 5.440 -11.327 1.00 95.38 84 GLY A CA 1
ATOM 616 C C . GLY A 1 84 ? 18.988 4.452 -12.128 1.00 95.38 84 GLY A C 1
ATOM 617 O O . GLY A 1 84 ? 19.587 4.835 -13.130 1.00 95.38 84 GLY A O 1
ATOM 618 N N . GLY A 1 85 ? 18.972 3.175 -11.742 1.00 96.81 85 GLY A N 1
ATOM 619 C CA . GLY A 1 85 ? 19.714 2.101 -12.400 1.00 96.81 85 GLY A CA 1
ATOM 620 C C . GLY A 1 85 ? 19.310 1.898 -13.860 1.00 96.81 85 GLY A C 1
ATOM 621 O O . GLY A 1 85 ? 20.178 1.861 -14.731 1.00 96.81 85 GLY A O 1
ATOM 622 N N . GLU A 1 86 ? 18.009 1.854 -14.162 1.00 96.25 86 GLU A N 1
ATOM 623 C CA . GLU A 1 86 ? 17.551 1.740 -15.554 1.00 96.25 86 GLU A CA 1
ATOM 624 C C . GLU A 1 86 ? 17.911 2.994 -16.369 1.00 96.25 86 GLU A C 1
ATOM 626 O O . GLU A 1 86 ? 18.360 2.891 -17.509 1.00 96.25 86 GLU A O 1
ATOM 631 N N . LYS A 1 87 ? 17.816 4.199 -15.791 1.00 94.50 87 LYS A N 1
ATOM 632 C CA . LYS A 1 87 ? 18.273 5.422 -16.475 1.00 94.50 87 LYS A CA 1
ATOM 633 C C . LYS A 1 87 ? 19.770 5.392 -16.776 1.00 94.50 87 LYS A C 1
ATOM 635 O O . LYS A 1 87 ? 20.164 5.769 -17.878 1.00 94.50 87 LYS A O 1
ATOM 640 N N . MET A 1 88 ? 20.593 4.933 -15.834 1.00 95.75 88 MET A N 1
ATOM 641 C CA . MET A 1 88 ? 22.037 4.767 -16.032 1.00 95.75 88 MET A CA 1
ATOM 642 C C . MET A 1 88 ? 22.338 3.787 -17.165 1.00 95.75 88 MET A C 1
ATOM 644 O O . MET A 1 88 ? 23.116 4.112 -18.058 1.00 95.75 88 MET A O 1
ATOM 648 N N . LYS A 1 89 ? 21.668 2.629 -17.183 1.00 95.88 89 LYS A N 1
ATOM 649 C CA . LYS A 1 89 ? 21.822 1.600 -18.222 1.00 95.88 89 LYS A CA 1
ATOM 650 C C . LYS A 1 89 ? 21.555 2.131 -19.635 1.00 95.88 89 LYS A C 1
ATOM 652 O O . LYS A 1 89 ? 22.185 1.680 -20.586 1.00 95.88 89 LYS A O 1
ATOM 657 N N . HIS A 1 90 ? 20.649 3.098 -19.768 1.00 93.25 90 HIS A N 1
ATOM 658 C CA . HIS A 1 90 ? 20.288 3.709 -21.047 1.00 93.25 90 HIS A CA 1
ATOM 659 C C . HIS A 1 90 ? 20.969 5.069 -21.313 1.00 93.25 90 HIS A C 1
ATOM 661 O O . HIS A 1 90 ? 20.599 5.749 -22.271 1.00 93.25 90 HIS A O 1
ATOM 667 N N . GLY A 1 91 ? 21.948 5.487 -20.496 1.00 92.25 91 GLY A N 1
ATOM 668 C CA . GLY A 1 91 ? 22.675 6.752 -20.688 1.00 92.25 91 GLY A CA 1
ATOM 669 C C . GLY A 1 91 ? 21.789 7.996 -20.538 1.00 92.25 91 GLY A C 1
ATOM 670 O O . GLY A 1 91 ? 21.907 8.956 -21.298 1.00 92.25 91 GLY A O 1
ATOM 671 N N . LEU A 1 92 ? 20.838 7.954 -19.602 1.00 90.50 92 LEU A N 1
ATOM 672 C CA . LEU A 1 92 ? 19.808 8.981 -19.410 1.00 90.50 92 LEU A CA 1
ATOM 673 C C . LEU A 1 92 ? 20.027 9.842 -18.151 1.00 90.50 92 LEU A C 1
ATOM 675 O O . LEU A 1 92 ? 19.176 10.663 -17.821 1.00 90.50 92 LEU A O 1
ATOM 679 N N . THR A 1 93 ? 21.137 9.679 -17.428 1.00 88.75 93 THR A N 1
ATOM 680 C CA . THR A 1 93 ? 21.403 10.407 -16.170 1.00 88.75 93 THR A CA 1
ATOM 681 C C . THR A 1 93 ? 21.520 11.915 -16.346 1.00 88.75 93 THR A C 1
ATOM 683 O O . THR A 1 93 ? 21.005 12.657 -15.516 1.00 88.75 93 THR A O 1
ATOM 686 N N . ASP A 1 94 ? 22.117 12.360 -17.451 1.00 85.88 94 ASP A N 1
ATOM 687 C CA . ASP A 1 94 ? 22.442 13.777 -17.675 1.00 85.88 94 ASP A CA 1
ATOM 688 C C . ASP A 1 94 ? 21.364 14.506 -18.493 1.00 85.88 94 ASP A C 1
ATOM 690 O O . ASP A 1 94 ? 21.481 15.686 -18.824 1.00 85.88 94 ASP A O 1
ATOM 694 N N . LYS A 1 95 ? 20.285 13.795 -18.842 1.00 82.12 95 LYS A N 1
ATOM 695 C CA . LYS A 1 95 ? 19.187 14.320 -19.652 1.00 82.12 95 LYS A CA 1
ATOM 696 C C . LYS A 1 95 ? 18.146 15.009 -18.777 1.00 82.12 95 LYS A C 1
ATOM 698 O O . LYS A 1 95 ? 17.602 14.418 -17.844 1.00 82.12 95 LYS A O 1
ATOM 703 N N . THR A 1 96 ? 17.811 16.252 -19.119 1.00 78.19 96 THR A N 1
ATOM 704 C CA . THR A 1 96 ? 16.740 17.015 -18.461 1.00 78.19 96 THR A CA 1
ATOM 705 C C . THR A 1 96 ? 15.363 16.516 -18.891 1.00 78.19 96 THR A C 1
ATOM 707 O O . THR A 1 96 ? 15.212 15.984 -19.992 1.00 78.19 96 THR A O 1
ATOM 710 N N . TYR A 1 97 ? 14.331 16.731 -18.064 1.00 70.38 97 TYR A N 1
ATOM 711 C CA . TYR A 1 97 ? 12.955 16.298 -18.366 1.00 70.38 97 TYR A CA 1
ATOM 712 C C . TYR A 1 97 ? 12.466 16.779 -19.749 1.00 70.38 97 TYR A C 1
ATOM 714 O O . TYR A 1 97 ? 11.841 16.026 -20.492 1.00 70.38 97 TYR A O 1
ATOM 722 N N . ALA A 1 98 ? 12.837 18.004 -20.133 1.00 73.25 98 ALA A N 1
ATOM 723 C CA . ALA A 1 98 ? 12.498 18.599 -21.426 1.00 73.25 98 ALA A CA 1
ATOM 724 C C . ALA A 1 98 ? 13.052 17.815 -22.630 1.00 73.25 98 ALA A C 1
ATOM 726 O O . ALA A 1 98 ? 12.425 17.784 -23.681 1.00 73.25 98 ALA A O 1
ATOM 727 N N . SER A 1 99 ? 14.191 17.134 -22.481 1.00 69.50 99 SER A N 1
ATOM 728 C CA . SER A 1 99 ? 14.776 16.321 -23.557 1.00 69.50 99 SER A CA 1
ATOM 729 C C . SER A 1 99 ? 14.054 14.981 -23.781 1.00 69.50 99 SER A C 1
ATOM 731 O O . SER A 1 99 ? 14.219 14.354 -24.830 1.00 69.50 99 SER A O 1
ATOM 733 N N . TYR A 1 100 ? 13.214 14.551 -22.831 1.00 65.50 100 TYR A N 1
ATOM 734 C CA . TYR A 1 100 ? 12.425 13.321 -22.947 1.00 65.50 100 TYR A CA 1
ATOM 735 C C . TYR A 1 100 ? 11.102 13.518 -23.677 1.00 65.50 100 TYR A C 1
ATOM 737 O O . TYR A 1 100 ? 10.611 12.570 -24.273 1.00 65.50 100 TYR A O 1
ATOM 745 N N . SER A 1 101 ? 10.512 14.718 -23.684 1.00 61.66 101 SER A N 1
ATOM 746 C CA . SER A 1 101 ? 9.227 14.924 -24.375 1.00 61.66 101 SER A CA 1
ATOM 747 C C . SER A 1 101 ? 9.327 14.686 -25.889 1.00 61.66 101 SER A C 1
ATOM 749 O O . SER A 1 101 ? 8.329 14.350 -26.520 1.00 61.66 101 SER A O 1
ATOM 751 N N . ALA A 1 102 ? 10.535 14.791 -26.454 1.00 58.28 102 ALA A N 1
ATOM 752 C CA . ALA A 1 102 ? 10.825 14.523 -27.860 1.00 58.28 102 ALA A CA 1
ATOM 753 C C . ALA A 1 102 ? 11.220 13.061 -28.161 1.00 58.28 102 ALA A C 1
ATOM 755 O O . ALA A 1 102 ? 11.226 12.669 -29.326 1.00 58.28 102 ALA A O 1
ATOM 756 N N . SER A 1 103 ? 11.559 12.242 -27.154 1.00 63.34 103 SER A N 1
ATOM 757 C CA . SER A 1 103 ? 12.032 10.864 -27.354 1.00 63.34 103 SER A CA 1
ATOM 758 C C . SER A 1 103 ? 11.251 9.861 -26.507 1.00 63.34 103 SER A C 1
ATOM 760 O O . SER A 1 103 ? 11.087 10.018 -25.301 1.00 63.34 103 SER A O 1
ATOM 762 N N . LYS A 1 104 ? 10.761 8.790 -27.139 1.00 82.25 104 LYS A N 1
ATOM 763 C CA . LYS A 1 104 ? 10.061 7.713 -26.431 1.00 82.25 104 LYS A CA 1
ATOM 764 C C . LYS A 1 104 ? 11.024 7.094 -25.410 1.00 82.25 104 LYS A C 1
ATOM 766 O O . LYS A 1 104 ? 12.055 6.547 -25.795 1.00 82.25 104 LYS A O 1
ATOM 771 N N . LEU A 1 105 ? 10.698 7.220 -24.121 1.00 88.62 105 LEU A N 1
ATOM 772 C CA . LEU A 1 105 ? 11.460 6.601 -23.033 1.00 88.62 105 LEU A CA 1
ATOM 773 C C . LEU A 1 105 ? 11.618 5.093 -23.296 1.00 88.62 105 LEU A C 1
ATOM 775 O O . LEU A 1 105 ? 10.636 4.466 -23.712 1.00 88.62 105 LEU A O 1
ATOM 779 N N . PRO A 1 106 ? 12.803 4.504 -23.035 1.00 93.06 106 PRO A N 1
ATOM 780 C CA . PRO A 1 106 ? 12.955 3.054 -23.033 1.00 93.06 106 PRO A CA 1
ATOM 781 C C . PRO A 1 106 ? 11.906 2.411 -22.127 1.00 93.06 106 PRO A C 1
ATOM 783 O O . PRO A 1 106 ? 11.581 2.945 -21.060 1.00 93.06 106 PRO A O 1
ATOM 786 N N . GLU A 1 107 ? 11.357 1.283 -22.568 1.00 94.81 107 GLU A N 1
ATOM 787 C CA . GLU A 1 107 ? 10.236 0.623 -21.899 1.00 94.81 107 GLU A CA 1
ATOM 788 C C . GLU A 1 107 ? 10.588 0.256 -20.452 1.00 94.81 107 GLU A C 1
ATOM 790 O O . GLU A 1 107 ? 9.792 0.477 -19.545 1.00 94.81 107 GLU A O 1
ATOM 795 N N . GLU A 1 108 ? 11.810 -0.207 -20.208 1.00 96.06 108 GLU A N 1
ATOM 796 C CA . GLU A 1 108 ? 12.338 -0.573 -18.893 1.00 96.06 108 GLU A CA 1
ATOM 797 C C . GLU A 1 108 ? 12.335 0.614 -17.926 1.00 96.06 108 GLU A C 1
ATOM 799 O O . GLU A 1 108 ? 11.899 0.495 -16.778 1.00 96.06 108 GLU A O 1
ATOM 804 N N . VAL A 1 109 ? 12.759 1.784 -18.410 1.00 95.31 109 VAL A N 1
ATOM 805 C CA . VAL A 1 109 ? 12.773 3.026 -17.628 1.00 95.31 109 VAL A CA 1
ATOM 806 C C . VAL A 1 109 ? 11.344 3.456 -17.312 1.00 95.31 109 VAL A C 1
ATOM 808 O O . VAL A 1 109 ? 11.042 3.790 -16.165 1.00 95.31 109 VAL A O 1
ATOM 811 N N . TYR A 1 110 ? 10.448 3.399 -18.301 1.00 94.44 110 TYR A N 1
ATOM 812 C CA . TYR A 1 110 ? 9.030 3.705 -18.116 1.00 94.44 110 TYR A CA 1
ATOM 813 C C . TYR A 1 110 ? 8.367 2.767 -17.093 1.00 94.44 110 TYR A C 1
ATOM 815 O O . TYR A 1 110 ? 7.674 3.227 -16.181 1.00 94.44 110 TYR A O 1
ATOM 823 N N . LEU A 1 111 ? 8.608 1.458 -17.194 1.00 96.00 111 LEU A N 1
ATOM 824 C CA . LEU A 1 111 ? 8.057 0.460 -16.278 1.00 96.00 111 LEU A CA 1
ATOM 825 C C . LEU A 1 111 ? 8.608 0.626 -14.860 1.00 96.00 111 LEU A C 1
ATOM 827 O O . LEU A 1 111 ? 7.842 0.540 -13.899 1.00 96.00 111 LEU A O 1
ATOM 831 N N . ALA A 1 112 ? 9.903 0.914 -14.704 1.00 97.25 112 ALA A N 1
ATOM 832 C CA . ALA A 1 112 ? 10.487 1.240 -13.406 1.00 97.25 112 ALA A CA 1
ATOM 833 C C . ALA A 1 112 ? 9.839 2.491 -12.797 1.00 97.25 112 ALA A C 1
ATOM 835 O O . ALA A 1 112 ? 9.452 2.466 -11.626 1.00 97.25 112 ALA A O 1
ATOM 836 N N . GLN A 1 113 ? 9.639 3.545 -13.594 1.00 96.25 113 GLN A N 1
ATOM 837 C CA . GLN A 1 113 ? 8.979 4.774 -13.150 1.00 96.25 113 GLN A CA 1
ATOM 838 C C . GLN A 1 113 ? 7.525 4.538 -12.741 1.00 96.25 113 GLN A C 1
ATOM 840 O O . GLN A 1 113 ? 7.114 5.012 -11.681 1.00 96.25 113 GLN A O 1
ATOM 845 N N . ARG A 1 114 ? 6.734 3.779 -13.515 1.00 96.19 114 ARG A N 1
ATOM 846 C CA . ARG A 1 114 ? 5.358 3.455 -13.100 1.00 96.19 114 ARG A CA 1
ATOM 847 C C . ARG A 1 114 ? 5.314 2.552 -11.885 1.00 96.19 114 ARG A C 1
ATOM 849 O O . ARG A 1 114 ? 4.469 2.784 -11.026 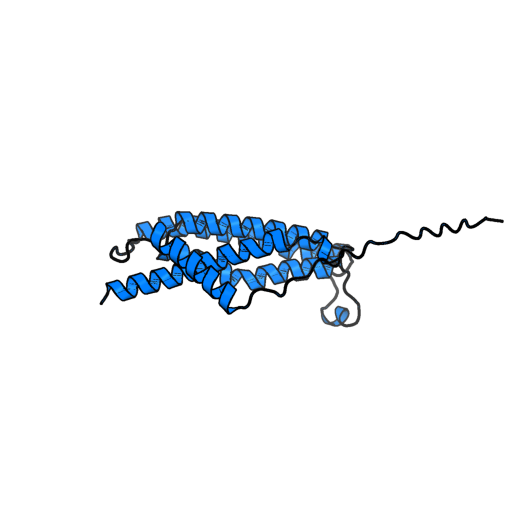1.00 96.19 114 ARG A O 1
ATOM 856 N N . ALA A 1 115 ? 6.211 1.575 -11.763 1.00 97.31 115 ALA A N 1
ATOM 857 C CA . ALA A 1 115 ? 6.298 0.765 -10.554 1.00 97.31 115 ALA A CA 1
ATOM 858 C C . ALA A 1 115 ? 6.538 1.649 -9.320 1.00 97.31 115 ALA A C 1
ATOM 860 O O . ALA A 1 115 ? 5.816 1.500 -8.337 1.00 97.31 115 ALA A O 1
ATOM 861 N N . GLN A 1 116 ? 7.473 2.604 -9.396 1.00 98.19 116 GLN A N 1
ATOM 862 C CA . GLN A 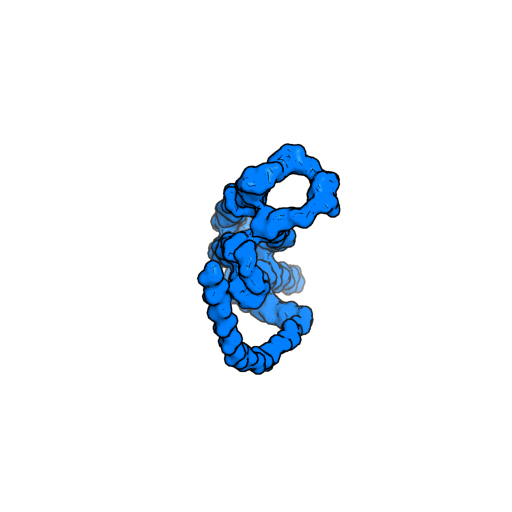1 116 ? 7.742 3.566 -8.325 1.00 98.19 116 GLN A CA 1
ATOM 863 C C . GLN A 1 116 ? 6.523 4.454 -8.027 1.00 98.19 116 GLN A C 1
ATOM 865 O O . GLN A 1 116 ? 6.092 4.525 -6.876 1.00 98.19 116 GLN A O 1
ATOM 870 N N . LEU A 1 117 ? 5.934 5.098 -9.041 1.00 97.69 117 LEU A N 1
ATOM 871 C CA . LEU A 1 117 ? 4.775 5.984 -8.864 1.00 97.69 117 LEU A CA 1
ATOM 872 C C . LEU A 1 117 ? 3.576 5.249 -8.257 1.00 97.69 117 LEU A C 1
ATOM 874 O O . LEU A 1 117 ? 2.954 5.760 -7.333 1.00 97.69 117 LEU A O 1
ATOM 878 N N . ASN A 1 118 ? 3.312 4.014 -8.689 1.00 97.69 118 ASN A N 1
ATOM 879 C CA . ASN A 1 118 ? 2.263 3.175 -8.109 1.00 97.69 118 ASN A CA 1
ATOM 880 C C . ASN A 1 118 ? 2.491 2.891 -6.613 1.00 97.69 118 ASN A C 1
ATOM 882 O O . ASN A 1 118 ? 1.520 2.627 -5.905 1.00 97.69 118 ASN A O 1
ATOM 886 N N . GLN A 1 119 ? 3.739 2.862 -6.122 1.00 98.00 119 GLN A N 1
ATOM 887 C CA . GLN A 1 119 ? 4.002 2.753 -4.680 1.00 98.00 119 GLN A CA 1
ATOM 888 C C . GLN A 1 119 ? 3.729 4.073 -3.966 1.00 98.00 119 GLN A C 1
ATOM 890 O O . GLN A 1 119 ? 3.069 4.062 -2.931 1.00 98.00 119 GLN A O 1
ATOM 895 N N . VAL A 1 120 ? 4.169 5.198 -4.536 1.00 97.62 120 VAL A N 1
ATOM 896 C CA . VAL A 1 120 ? 3.947 6.537 -3.964 1.00 97.62 120 VAL A CA 1
ATOM 897 C C . VAL A 1 120 ? 2.458 6.844 -3.831 1.00 97.62 120 VAL A C 1
ATOM 899 O O . VAL A 1 120 ? 2.015 7.244 -2.760 1.00 97.62 120 VAL A O 1
ATOM 902 N N . GLU A 1 121 ? 1.678 6.589 -4.883 1.00 97.38 121 GLU A N 1
ATOM 903 C CA . GLU A 1 121 ? 0.226 6.818 -4.917 1.00 97.38 121 GLU A CA 1
ATOM 904 C C . GLU A 1 121 ? -0.522 6.031 -3.827 1.00 97.38 121 GLU A C 1
ATOM 906 O O . GLU A 1 121 ? -1.571 6.461 -3.359 1.00 97.38 121 GLU A O 1
ATOM 911 N N . GLN A 1 122 ? 0.010 4.880 -3.405 1.00 97.19 122 GLN A N 1
ATOM 912 C CA . GLN A 1 122 ? -0.615 4.015 -2.399 1.00 97.19 122 GLN A CA 1
ATOM 913 C C . GLN A 1 122 ? -0.053 4.222 -0.988 1.00 97.19 122 GLN A C 1
ATOM 915 O O . GLN A 1 122 ? -0.690 3.836 -0.010 1.00 97.19 122 GLN A O 1
ATOM 920 N N . MET A 1 123 ? 1.127 4.830 -0.866 1.00 97.19 123 MET A N 1
ATOM 921 C CA . MET A 1 123 ? 1.848 4.980 0.396 1.00 97.19 123 MET A CA 1
ATOM 922 C C . MET A 1 123 ? 1.056 5.789 1.426 1.00 97.19 123 MET A C 1
ATOM 924 O O . MET A 1 123 ? 0.998 5.391 2.585 1.00 97.19 123 MET A O 1
ATOM 928 N N . THR A 1 124 ? 0.407 6.883 1.018 1.00 97.94 124 THR A N 1
ATOM 929 C CA . THR A 1 124 ? -0.386 7.716 1.936 1.00 97.94 124 THR A CA 1
ATOM 930 C C . THR A 1 124 ? -1.550 6.931 2.536 1.00 97.94 124 THR A C 1
ATOM 932 O O . THR A 1 124 ? -1.707 6.895 3.755 1.00 97.94 124 THR A O 1
ATOM 935 N N . SER A 1 125 ? -2.337 6.253 1.695 1.00 97.94 125 SER A N 1
ATOM 936 C CA . SER A 1 125 ? -3.455 5.424 2.154 1.00 97.94 125 SER A CA 1
ATOM 937 C C . SER A 1 125 ? -2.977 4.264 3.024 1.00 97.94 125 SER A C 1
ATOM 939 O O . SER A 1 125 ? -3.585 4.001 4.058 1.00 97.94 125 SER A O 1
ATOM 941 N N . PHE A 1 126 ? -1.862 3.624 2.658 1.00 98.50 126 PHE A N 1
ATOM 942 C CA . PHE A 1 126 ? -1.237 2.574 3.457 1.00 98.50 126 PHE A CA 1
ATOM 943 C C . PHE A 1 126 ? -0.882 3.074 4.859 1.00 98.50 126 PHE A C 1
ATOM 945 O O . PHE A 1 126 ? -1.431 2.558 5.826 1.00 98.50 126 PHE A O 1
ATOM 952 N N . VAL A 1 127 ? -0.064 4.125 4.977 1.00 98.56 127 VAL A N 1
ATOM 953 C CA . VAL A 1 127 ? 0.391 4.662 6.271 1.00 98.56 127 VAL A CA 1
ATOM 954 C C . VAL A 1 127 ? -0.790 5.044 7.166 1.00 98.56 127 VAL A C 1
ATOM 956 O O . VAL A 1 127 ? -0.834 4.637 8.326 1.00 98.56 127 VAL A O 1
ATOM 959 N N . VAL A 1 128 ? -1.781 5.763 6.626 1.00 98.56 128 VAL A N 1
ATOM 960 C CA . VAL A 1 128 ? -2.971 6.170 7.390 1.00 98.56 128 VAL A CA 1
ATOM 961 C C . VAL A 1 128 ? -3.794 4.955 7.823 1.00 98.56 128 VAL A C 1
ATOM 963 O O . VAL A 1 128 ? -4.191 4.867 8.986 1.00 98.56 128 VAL A O 1
ATOM 966 N N . SER A 1 129 ? -4.036 3.995 6.926 1.00 98.38 129 SER A N 1
ATOM 967 C CA . SER A 1 129 ? -4.809 2.788 7.249 1.00 98.38 129 SER A CA 1
ATOM 968 C C . SER A 1 129 ? -4.115 1.921 8.303 1.00 98.38 129 SER A C 1
ATOM 970 O O . SER A 1 129 ? -4.759 1.496 9.255 1.00 98.38 129 SER A O 1
ATOM 972 N N . SER A 1 130 ? -2.800 1.732 8.196 1.00 98.62 130 SER A N 1
ATOM 973 C CA . SER A 1 130 ? -2.000 0.933 9.121 1.00 98.62 130 SER A CA 1
ATOM 974 C C . SER A 1 130 ? -1.949 1.545 10.515 1.00 98.62 130 SER A C 1
ATOM 976 O O . SER A 1 130 ? -2.202 0.846 11.498 1.00 98.62 130 SER A O 1
ATOM 978 N N . ILE A 1 131 ? -1.662 2.847 10.613 1.00 98.44 131 ILE A N 1
ATOM 979 C CA . ILE A 1 131 ? -1.602 3.558 11.896 1.00 98.44 131 ILE A CA 1
ATOM 980 C C . ILE A 1 131 ? -2.984 3.583 12.546 1.00 98.44 131 ILE A C 1
ATOM 982 O O . ILE A 1 131 ? -3.114 3.183 13.699 1.00 98.44 131 ILE A O 1
ATOM 986 N N . SER A 1 132 ? -4.022 3.991 11.807 1.00 97.94 132 SER A N 1
ATOM 987 C CA . SER A 1 132 ? -5.384 4.053 12.352 1.00 97.94 132 SER A CA 1
ATOM 988 C C . SER A 1 132 ? -5.881 2.682 12.808 1.00 97.94 132 SER A C 1
ATOM 990 O O . SER A 1 132 ? -6.418 2.573 13.904 1.00 97.94 132 SER A O 1
ATOM 992 N N . PHE A 1 133 ? -5.648 1.621 12.032 1.00 98.38 133 PHE A N 1
ATOM 993 C CA . PHE A 1 133 ? -6.094 0.280 12.406 1.00 98.38 133 PHE A CA 1
ATOM 994 C C . PHE A 1 133 ? -5.339 -0.247 13.625 1.00 98.38 133 PHE A C 1
ATOM 996 O O . PHE A 1 133 ? -5.951 -0.808 14.531 1.00 98.38 133 PHE A O 1
ATOM 1003 N N . SER A 1 134 ? -4.027 -0.017 13.690 1.00 97.56 134 SER A N 1
ATOM 1004 C CA . SER A 1 134 ? -3.219 -0.413 14.848 1.00 97.56 134 SER A CA 1
ATOM 1005 C C . SER A 1 134 ? -3.654 0.331 16.108 1.00 97.56 134 SER A C 1
ATOM 1007 O O . SER A 1 134 ? -3.788 -0.274 17.165 1.00 97.56 134 SER A O 1
ATOM 1009 N N . LEU A 1 135 ? -3.951 1.628 15.990 1.00 95.62 135 LEU A N 1
ATOM 1010 C CA . LEU A 1 135 ? -4.361 2.479 17.108 1.00 95.62 135 LEU A CA 1
ATOM 1011 C C . LEU A 1 135 ? -5.791 2.291 17.562 1.00 95.62 135 LEU A C 1
ATOM 1013 O O . LEU A 1 135 ? -6.059 2.487 18.739 1.00 95.62 135 LEU A O 1
ATOM 1017 N N . LEU A 1 136 ? -6.714 1.953 16.672 1.00 95.19 136 LEU A N 1
ATOM 1018 C CA . LEU A 1 136 ? -8.137 1.918 17.003 1.00 95.19 136 LEU A CA 1
ATOM 1019 C C . LEU A 1 136 ? -8.629 0.485 17.161 1.00 95.19 136 LEU A C 1
ATOM 1021 O O . LEU A 1 136 ? -9.406 0.199 18.069 1.00 95.19 136 LEU A O 1
ATOM 1025 N N . VAL A 1 137 ? -8.165 -0.417 16.296 1.00 96.19 137 VAL A N 1
ATOM 1026 C CA . VAL A 1 137 ? -8.660 -1.790 16.211 1.00 96.19 137 VAL A CA 1
ATOM 1027 C C . VAL A 1 137 ? -7.738 -2.739 16.967 1.00 96.19 137 VAL A C 1
ATOM 1029 O O . VAL A 1 137 ? -8.147 -3.274 17.993 1.00 96.19 137 VAL A O 1
ATOM 1032 N N . ASN A 1 138 ? -6.520 -2.974 16.475 1.00 96.62 138 ASN A N 1
ATOM 1033 C CA . ASN A 1 138 ? -5.610 -3.973 17.038 1.00 96.62 138 ASN A CA 1
ATOM 1034 C C . ASN A 1 138 ? -4.174 -3.778 16.525 1.00 96.62 138 ASN A C 1
ATOM 1036 O O . ASN A 1 138 ? -3.933 -3.936 15.324 1.00 96.62 138 ASN A O 1
ATOM 1040 N N . GLY A 1 139 ? -3.216 -3.496 17.414 1.00 96.06 139 GLY A N 1
ATOM 1041 C CA . GLY A 1 139 ? -1.822 -3.234 17.037 1.00 96.06 139 GLY A CA 1
ATOM 1042 C C . GLY A 1 139 ? -1.132 -4.423 16.375 1.00 96.06 139 GLY A C 1
ATOM 1043 O O . GLY A 1 139 ? -0.604 -4.315 15.267 1.00 96.06 139 GLY A O 1
ATOM 1044 N N . LYS A 1 140 ? -1.214 -5.604 17.001 1.00 96.62 140 LYS A N 1
ATOM 1045 C CA . LYS A 1 140 ? -0.591 -6.841 16.492 1.00 96.62 140 LYS A CA 1
ATOM 1046 C C . LYS A 1 140 ? -1.118 -7.221 15.110 1.00 96.62 140 LYS A C 1
ATOM 1048 O O . LYS A 1 140 ? -0.336 -7.491 14.198 1.00 96.62 140 LYS A O 1
ATOM 1053 N N . LEU A 1 141 ? -2.439 -7.228 14.938 1.00 97.81 141 LEU A N 1
ATOM 1054 C CA . LEU A 1 141 ? -3.057 -7.557 13.655 1.00 97.81 141 LEU A CA 1
ATOM 1055 C C . LEU A 1 141 ? -2.772 -6.475 12.605 1.00 97.81 141 LEU A C 1
ATOM 1057 O O . LEU A 1 141 ? -2.500 -6.814 11.455 1.00 97.81 141 LEU A O 1
ATOM 1061 N N . GLY A 1 142 ? -2.763 -5.197 12.996 1.00 98.19 142 GLY A N 1
ATOM 1062 C CA . GLY A 1 142 ? -2.381 -4.087 12.125 1.00 98.19 142 GLY A CA 1
ATOM 1063 C C . GLY A 1 142 ? -0.971 -4.242 11.566 1.00 98.19 142 GLY A C 1
ATOM 1064 O O . GLY A 1 142 ? -0.773 -4.089 10.358 1.00 98.19 142 GLY A O 1
ATOM 1065 N N . ALA A 1 143 ? -0.010 -4.650 12.394 1.00 98.50 143 ALA A N 1
ATOM 1066 C CA . ALA A 1 143 ? 1.360 -4.903 11.963 1.00 98.50 143 ALA A CA 1
ATOM 1067 C C . ALA A 1 143 ? 1.458 -6.091 10.994 1.00 98.50 143 ALA A C 1
ATOM 1069 O O . ALA A 1 143 ? 2.098 -5.981 9.946 1.00 98.50 143 ALA A O 1
ATOM 1070 N N . VAL A 1 144 ? 0.776 -7.205 11.291 1.00 98.56 144 VAL A N 1
ATOM 1071 C CA . VAL A 1 144 ? 0.742 -8.393 10.416 1.00 98.56 144 VAL A CA 1
ATOM 1072 C C . VAL A 1 144 ? 0.141 -8.057 9.052 1.00 98.56 144 VAL A C 1
ATOM 1074 O O . VAL A 1 144 ? 0.746 -8.347 8.019 1.00 98.56 144 VAL A O 1
ATOM 1077 N N . LEU A 1 145 ? -1.023 -7.407 9.027 1.00 98.50 145 LEU A N 1
ATOM 1078 C CA . LEU A 1 145 ? -1.684 -6.999 7.787 1.00 98.50 145 LEU A CA 1
ATOM 1079 C C . LEU A 1 145 ? -0.816 -6.019 6.989 1.00 98.50 145 LEU A C 1
ATOM 1081 O O . LEU A 1 145 ? -0.643 -6.186 5.780 1.00 98.50 145 LEU A O 1
ATOM 1085 N N . SER A 1 146 ? -0.191 -5.054 7.665 1.00 98.69 146 SER A N 1
ATOM 1086 C CA . SER A 1 146 ? 0.733 -4.105 7.039 1.00 98.69 146 SER A CA 1
ATOM 1087 C C . SER A 1 146 ? 1.962 -4.793 6.441 1.00 98.69 146 SER A C 1
ATOM 1089 O O . SER A 1 146 ? 2.440 -4.406 5.371 1.00 98.69 146 SER A O 1
ATOM 1091 N N . PHE A 1 147 ? 2.471 -5.837 7.097 1.00 98.81 147 PHE A N 1
ATOM 1092 C CA . PHE A 1 147 ? 3.605 -6.608 6.600 1.00 98.81 147 PHE A CA 1
ATOM 1093 C C . PHE A 1 147 ? 3.225 -7.417 5.358 1.00 98.81 147 PHE A C 1
ATOM 1095 O O . PHE A 1 147 ? 3.926 -7.355 4.347 1.00 98.81 147 PHE A O 1
ATOM 1102 N N . ILE A 1 148 ? 2.076 -8.103 5.381 1.00 98.62 148 ILE A N 1
ATOM 1103 C CA . ILE A 1 148 ? 1.555 -8.831 4.213 1.00 98.62 148 ILE A CA 1
ATOM 1104 C C . ILE A 1 148 ? 1.359 -7.867 3.037 1.00 98.62 148 ILE A C 1
ATOM 1106 O O . ILE A 1 148 ? 1.790 -8.161 1.920 1.00 98.62 148 ILE A O 1
ATOM 1110 N N . TRP A 1 149 ? 0.773 -6.692 3.284 1.00 98.69 149 TRP A N 1
ATOM 1111 C CA . TRP A 1 149 ? 0.631 -5.648 2.271 1.00 98.69 149 TRP A CA 1
ATOM 1112 C C . TRP A 1 149 ? 1.988 -5.255 1.676 1.00 98.69 149 TRP A C 1
ATOM 1114 O O . TRP A 1 149 ? 2.158 -5.273 0.457 1.00 98.69 149 TRP A O 1
ATOM 1124 N N . THR A 1 150 ? 2.979 -4.983 2.527 1.00 98.56 150 THR A N 1
ATOM 1125 C CA . THR A 1 150 ? 4.340 -4.594 2.122 1.00 98.56 150 THR A CA 1
ATOM 1126 C C . THR A 1 150 ? 4.981 -5.649 1.219 1.00 98.56 150 THR A C 1
ATOM 1128 O O . THR A 1 150 ? 5.515 -5.324 0.155 1.00 98.56 150 THR A O 1
ATOM 1131 N N . VAL A 1 151 ? 4.868 -6.927 1.587 1.00 98.62 151 VAL A N 1
ATOM 1132 C CA . VAL A 1 151 ? 5.384 -8.057 0.802 1.00 98.62 151 VAL A CA 1
ATOM 1133 C C . VAL A 1 151 ? 4.684 -8.160 -0.556 1.00 98.62 151 VAL A C 1
ATOM 1135 O O . VAL A 1 151 ? 5.353 -8.249 -1.590 1.00 98.62 151 VAL A O 1
ATOM 1138 N N . LEU A 1 152 ? 3.350 -8.082 -0.596 1.00 98.50 152 LEU A N 1
ATOM 1139 C CA . LEU A 1 152 ? 2.582 -8.098 -1.847 1.00 98.50 152 LEU A CA 1
ATOM 1140 C C . LEU A 1 152 ? 2.986 -6.947 -2.773 1.00 98.50 152 LEU A C 1
ATOM 1142 O O . LEU A 1 152 ? 3.174 -7.145 -3.976 1.00 98.50 152 LEU A O 1
ATOM 1146 N N . ARG A 1 153 ? 3.175 -5.746 -2.222 1.00 98.31 153 ARG A N 1
ATOM 1147 C CA . ARG A 1 153 ? 3.607 -4.568 -2.981 1.00 98.31 153 ARG A CA 1
ATOM 1148 C C . ARG A 1 153 ? 5.034 -4.690 -3.494 1.00 98.31 153 ARG A C 1
ATOM 1150 O O . ARG A 1 153 ? 5.305 -4.238 -4.610 1.00 98.31 153 ARG A O 1
ATOM 1157 N N . ARG A 1 154 ? 5.922 -5.350 -2.751 1.00 98.31 154 ARG A N 1
ATOM 1158 C CA . ARG A 1 154 ? 7.287 -5.654 -3.197 1.00 98.31 154 ARG A CA 1
ATOM 1159 C C . ARG A 1 154 ? 7.282 -6.632 -4.374 1.00 98.31 154 ARG A C 1
ATOM 1161 O O . ARG A 1 154 ? 7.947 -6.367 -5.377 1.00 98.31 154 ARG A O 1
ATOM 1168 N N . TYR A 1 155 ? 6.486 -7.701 -4.306 1.00 98.25 155 TYR A N 1
ATOM 1169 C CA . TYR A 1 155 ? 6.311 -8.629 -5.430 1.00 98.25 155 TYR A CA 1
ATOM 1170 C C . TYR A 1 155 ? 5.685 -7.952 -6.649 1.00 98.25 155 TYR A C 1
ATOM 1172 O O . TYR A 1 155 ? 6.184 -8.132 -7.761 1.00 98.25 155 TYR A O 1
ATOM 1180 N N . TYR A 1 156 ? 4.658 -7.125 -6.438 1.00 98.00 156 TYR A N 1
ATOM 1181 C CA . TYR A 1 156 ? 4.033 -6.329 -7.491 1.00 98.00 156 TYR A CA 1
ATOM 1182 C C . TYR A 1 156 ? 5.067 -5.491 -8.250 1.00 98.00 156 TYR A C 1
ATOM 1184 O O . TYR A 1 156 ? 5.182 -5.632 -9.464 1.00 98.00 156 TYR A O 1
ATOM 1192 N N . ALA A 1 157 ? 5.860 -4.665 -7.557 1.00 97.75 157 ALA A N 1
ATOM 1193 C CA . ALA A 1 157 ? 6.829 -3.793 -8.223 1.00 97.75 157 ALA A CA 1
ATOM 1194 C C . ALA A 1 157 ? 7.937 -4.579 -8.939 1.00 97.75 157 ALA A C 1
ATOM 1196 O O . ALA A 1 157 ? 8.343 -4.202 -10.038 1.00 97.75 157 ALA A O 1
ATOM 1197 N N . SER A 1 158 ? 8.394 -5.695 -8.365 1.00 97.50 158 SER A N 1
ATOM 1198 C CA . SER A 1 158 ? 9.384 -6.556 -9.020 1.00 97.50 158 SER A CA 1
ATOM 1199 C C . SER A 1 158 ? 8.833 -7.190 -10.303 1.00 97.50 158 SER A C 1
ATOM 1201 O O . SER A 1 158 ? 9.506 -7.175 -11.332 1.00 97.50 158 SER A O 1
ATOM 1203 N N . LYS A 1 159 ? 7.590 -7.692 -10.282 1.00 97.00 159 LYS A N 1
ATOM 1204 C CA . LYS A 1 159 ? 6.918 -8.241 -11.472 1.00 97.00 159 LYS A CA 1
ATOM 1205 C C . LYS A 1 159 ? 6.634 -7.172 -12.523 1.00 97.00 159 LYS A C 1
ATOM 1207 O O . LYS A 1 159 ? 6.826 -7.439 -13.704 1.00 97.00 159 LYS A O 1
ATOM 1212 N N . TYR A 1 160 ? 6.232 -5.977 -12.094 1.00 96.12 160 TYR A N 1
ATOM 1213 C CA . TYR A 1 160 ? 5.957 -4.843 -12.976 1.00 96.12 160 TYR A CA 1
ATOM 1214 C C . TYR A 1 160 ? 7.201 -4.422 -13.764 1.00 96.12 160 TYR A C 1
ATOM 1216 O O . TYR A 1 160 ? 7.122 -4.209 -14.967 1.00 96.12 160 TYR A O 1
ATOM 1224 N N . ARG A 1 161 ? 8.370 -4.358 -13.114 1.00 96.69 161 ARG A N 1
ATOM 1225 C CA . ARG A 1 161 ? 9.638 -4.043 -13.794 1.00 96.69 161 ARG A CA 1
ATOM 1226 C C . ARG A 1 161 ? 10.112 -5.148 -14.729 1.00 96.69 161 ARG A C 1
ATOM 1228 O O . ARG A 1 161 ? 10.581 -4.867 -15.822 1.00 96.69 161 ARG A O 1
ATOM 1235 N N . ALA A 1 162 ? 9.931 -6.406 -14.337 1.00 96.50 162 ALA A N 1
ATOM 1236 C CA . ALA A 1 162 ? 10.289 -7.568 -15.153 1.00 96.50 162 ALA A CA 1
ATOM 1237 C C . ALA A 1 162 ? 9.307 -7.844 -16.315 1.00 96.50 162 ALA A C 1
ATOM 1239 O O . ALA A 1 162 ? 9.295 -8.951 -16.869 1.00 96.50 162 ALA A O 1
ATOM 1240 N N . ALA A 1 163 ? 8.434 -6.889 -16.638 1.00 96.38 163 ALA A N 1
ATOM 1241 C CA . ALA A 1 163 ? 7.415 -7.017 -17.668 1.00 96.38 163 ALA A CA 1
ATOM 1242 C C . ALA A 1 163 ? 7.796 -6.393 -19.014 1.00 96.38 163 ALA A C 1
ATOM 1244 O O . ALA A 1 163 ? 6.980 -6.448 -19.928 1.00 96.38 163 ALA A O 1
ATOM 1245 N N . ALA A 1 164 ? 9.006 -5.842 -19.150 1.00 96.06 164 ALA A N 1
ATOM 1246 C CA . ALA A 1 164 ? 9.486 -5.318 -20.425 1.00 96.06 164 ALA A CA 1
ATOM 1247 C C . ALA A 1 164 ? 9.343 -6.372 -21.535 1.00 96.06 164 ALA A C 1
ATOM 1249 O O . ALA A 1 164 ? 9.725 -7.534 -21.353 1.00 96.06 164 ALA A O 1
ATOM 1250 N N . GLY A 1 165 ? 8.729 -5.980 -22.653 1.00 95.25 165 GLY A N 1
ATOM 1251 C CA . GLY A 1 165 ? 8.463 -6.863 -23.787 1.00 95.25 165 GLY A CA 1
ATOM 1252 C C . GLY A 1 165 ? 7.350 -7.896 -23.565 1.00 95.25 165 GLY A C 1
ATOM 1253 O O . GLY A 1 165 ? 7.147 -8.755 -24.424 1.00 95.25 165 GLY A O 1
ATOM 1254 N N . LYS A 1 166 ? 6.617 -7.851 -22.444 1.00 95.19 166 LYS A N 1
ATOM 1255 C CA . LYS A 1 166 ? 5.467 -8.732 -22.182 1.00 95.19 166 LYS A CA 1
ATOM 1256 C C . LYS A 1 166 ? 4.157 -8.018 -22.468 1.00 95.19 166 LYS A C 1
ATOM 1258 O O . LYS A 1 166 ? 4.008 -6.820 -22.238 1.00 95.19 166 LYS A O 1
ATOM 1263 N N . ARG A 1 167 ? 3.154 -8.779 -22.903 1.00 91.62 167 ARG A N 1
ATOM 1264 C CA . ARG A 1 167 ? 1.788 -8.258 -23.004 1.00 91.62 167 ARG A CA 1
ATOM 1265 C C . ARG A 1 167 ? 1.178 -8.074 -21.613 1.00 91.62 167 ARG A C 1
ATOM 1267 O O . ARG A 1 167 ? 1.516 -8.792 -20.673 1.00 91.62 167 ARG A O 1
ATOM 1274 N N . PHE A 1 168 ? 0.232 -7.143 -21.495 1.00 84.25 168 PHE A N 1
ATOM 1275 C CA . PHE A 1 168 ? -0.408 -6.798 -20.220 1.00 84.25 168 PHE A CA 1
ATOM 1276 C C . PHE A 1 168 ? -1.073 -7.997 -19.517 1.00 84.25 168 PHE A C 1
ATOM 1278 O O . PHE A 1 168 ? -0.959 -8.160 -18.303 1.00 84.25 168 PHE A O 1
ATOM 1285 N N . ASP A 1 169 ? -1.717 -8.875 -20.284 1.00 87.81 169 ASP A N 1
ATOM 1286 C CA . ASP A 1 169 ? -2.348 -10.110 -19.802 1.00 87.81 169 ASP A CA 1
ATOM 1287 C C . ASP A 1 169 ? -1.345 -11.128 -19.235 1.00 87.81 169 ASP A C 1
ATOM 1289 O O . ASP A 1 169 ? -1.696 -11.923 -18.367 1.00 87.81 169 ASP A O 1
ATOM 1293 N N . GLN A 1 170 ? -0.081 -11.062 -19.648 1.00 91.56 170 GLN A N 1
ATOM 1294 C CA . GLN A 1 170 ? 0.989 -11.950 -19.186 1.00 91.56 170 GLN A CA 1
ATOM 1295 C C . GLN A 1 170 ? 1.708 -11.431 -17.933 1.00 91.56 170 GLN A C 1
ATOM 1297 O O . GLN A 1 170 ? 2.502 -12.155 -17.331 1.00 91.56 170 GLN A O 1
ATOM 1302 N N . MET A 1 171 ? 1.462 -10.182 -17.522 1.00 91.69 171 MET A N 1
ATOM 1303 C CA . MET A 1 171 ? 2.160 -9.584 -16.378 1.00 91.69 171 MET A CA 1
ATOM 1304 C C . MET A 1 171 ? 1.708 -10.183 -15.037 1.00 91.69 171 MET A C 1
ATOM 1306 O O . MET A 1 171 ? 2.472 -10.171 -14.072 1.00 91.69 171 MET A O 1
ATOM 1310 N N . GLY A 1 172 ? 0.466 -10.681 -14.955 1.00 92.50 172 GLY A N 1
ATOM 1311 C CA . GLY A 1 172 ? -0.072 -11.337 -13.756 1.00 92.50 172 GLY A CA 1
ATOM 1312 C C . GLY A 1 172 ? -0.165 -10.437 -12.515 1.00 92.50 172 GLY A C 1
ATOM 1313 O O . GLY A 1 172 ? -0.181 -10.932 -11.391 1.00 92.50 172 GLY A O 1
ATOM 1314 N N . LEU A 1 173 ? -0.212 -9.112 -12.689 1.00 94.31 173 LEU A N 1
ATOM 1315 C CA . LEU A 1 173 ? -0.124 -8.146 -11.584 1.00 94.31 173 LEU A CA 1
ATOM 1316 C C . LEU A 1 173 ? -1.298 -8.225 -10.599 1.00 94.31 173 LEU A C 1
ATOM 1318 O O . LEU A 1 173 ? -1.122 -7.969 -9.406 1.00 94.31 173 LEU A O 1
ATOM 1322 N N . GLY A 1 174 ? -2.484 -8.599 -11.091 1.00 94.06 174 GLY A N 1
ATOM 1323 C CA . GLY A 1 174 ? -3.714 -8.660 -10.299 1.00 94.06 174 GLY A CA 1
ATOM 1324 C C . GLY A 1 174 ? -3.611 -9.579 -9.080 1.00 94.06 174 GLY A C 1
ATOM 1325 O O . GLY A 1 174 ? -4.172 -9.251 -8.037 1.00 94.06 174 GLY A O 1
ATOM 1326 N N . ALA A 1 175 ? -2.816 -10.652 -9.169 1.00 96.00 175 ALA A N 1
ATOM 1327 C CA . ALA A 1 175 ? -2.579 -11.589 -8.068 1.00 96.00 175 ALA A CA 1
ATOM 1328 C C . ALA A 1 175 ? -1.940 -10.929 -6.832 1.00 96.00 175 ALA A C 1
ATOM 1330 O O . ALA A 1 175 ? -2.081 -11.432 -5.722 1.00 96.00 175 ALA A O 1
ATOM 1331 N N . TYR A 1 176 ? -1.265 -9.790 -7.012 1.00 97.25 176 TYR A N 1
ATOM 1332 C CA . TYR A 1 176 ? -0.629 -9.037 -5.931 1.00 97.25 176 TYR A CA 1
ATOM 1333 C C . TYR A 1 176 ? -1.405 -7.766 -5.588 1.00 97.25 176 TYR A C 1
ATOM 1335 O O . TYR A 1 176 ? -1.535 -7.405 -4.420 1.00 97.25 176 TYR A O 1
ATOM 1343 N N . THR A 1 177 ? -1.937 -7.081 -6.603 1.00 95.75 177 THR A N 1
ATOM 1344 C CA . THR A 1 177 ? -2.645 -5.811 -6.420 1.00 95.75 177 THR A CA 1
ATOM 1345 C C . THR A 1 177 ? -3.980 -5.992 -5.708 1.00 95.75 177 THR A C 1
ATOM 1347 O O . THR A 1 177 ? -4.273 -5.232 -4.789 1.00 95.75 177 THR A O 1
ATOM 1350 N N . ILE A 1 178 ? -4.772 -6.997 -6.097 1.00 95.94 178 ILE A N 1
ATOM 1351 C CA . ILE A 1 178 ? -6.118 -7.190 -5.548 1.00 95.94 178 ILE A CA 1
ATOM 1352 C C . ILE A 1 178 ? -6.045 -7.489 -4.042 1.00 95.94 178 ILE A C 1
ATOM 1354 O O . ILE A 1 178 ? -6.647 -6.732 -3.278 1.00 95.94 178 ILE A O 1
ATOM 1358 N N . PRO A 1 179 ? -5.265 -8.482 -3.561 1.00 97.81 179 PRO A N 1
ATOM 1359 C CA . PRO A 1 179 ? -5.180 -8.742 -2.124 1.00 97.81 179 PRO A CA 1
ATOM 1360 C C . PRO A 1 179 ? -4.611 -7.556 -1.335 1.00 97.81 179 PRO A C 1
ATOM 1362 O O . PRO A 1 179 ? -5.096 -7.263 -0.245 1.00 97.81 179 PRO A O 1
ATOM 1365 N N . ALA A 1 180 ? -3.643 -6.816 -1.893 1.00 98.12 180 ALA A N 1
ATOM 1366 C CA . ALA A 1 180 ? -3.110 -5.616 -1.246 1.00 98.12 180 ALA A CA 1
ATOM 1367 C C . ALA A 1 180 ? -4.197 -4.541 -1.050 1.00 98.12 180 ALA A C 1
ATOM 1369 O O . ALA A 1 180 ? -4.266 -3.916 0.008 1.00 98.12 180 ALA A O 1
ATOM 1370 N N . TYR A 1 181 ? -5.089 -4.350 -2.026 1.00 97.31 181 TYR A N 1
ATOM 1371 C CA . TYR A 1 181 ? -6.221 -3.433 -1.875 1.00 97.31 181 TYR A CA 1
ATOM 1372 C C . TYR A 1 181 ? -7.231 -3.909 -0.839 1.00 97.31 181 TYR A C 1
ATOM 1374 O O . TYR A 1 181 ? -7.692 -3.086 -0.050 1.00 97.31 181 TYR A O 1
ATOM 1382 N N . PHE A 1 182 ? -7.533 -5.205 -0.788 1.00 97.31 182 PHE A N 1
ATOM 1383 C CA . PHE A 1 182 ? -8.413 -5.755 0.244 1.00 97.31 182 PHE A CA 1
ATOM 1384 C C . PHE A 1 182 ? -7.846 -5.568 1.650 1.00 97.31 182 PHE A C 1
ATOM 1386 O O . PHE A 1 182 ? -8.584 -5.181 2.550 1.00 97.31 182 PHE A O 1
ATOM 1393 N N . ILE A 1 183 ? -6.541 -5.770 1.835 1.00 98.31 183 ILE A N 1
ATOM 1394 C CA . ILE A 1 183 ? -5.883 -5.562 3.129 1.00 98.31 183 ILE A CA 1
ATOM 1395 C C . ILE A 1 183 ? -5.940 -4.087 3.538 1.00 98.31 183 ILE A C 1
ATOM 1397 O O . ILE A 1 183 ? -6.403 -3.772 4.629 1.00 98.31 183 ILE A O 1
ATOM 1401 N N . MET A 1 184 ? -5.512 -3.176 2.660 1.00 98.25 184 MET A N 1
ATOM 1402 C CA . MET A 1 184 ? -5.459 -1.743 2.971 1.00 98.25 184 MET A CA 1
ATOM 1403 C C . MET A 1 184 ? -6.851 -1.158 3.236 1.00 98.25 184 MET A C 1
ATOM 1405 O O . MET A 1 184 ? -7.059 -0.475 4.236 1.00 98.25 184 MET A O 1
ATOM 1409 N N . ASN A 1 185 ? -7.824 -1.451 2.367 1.00 98.06 185 ASN A N 1
ATOM 1410 C CA . ASN A 1 185 ? -9.189 -0.957 2.542 1.00 98.06 185 ASN A CA 1
ATOM 1411 C C . ASN A 1 185 ? -9.916 -1.669 3.688 1.00 98.06 185 ASN A C 1
ATOM 1413 O O . ASN A 1 185 ? -10.729 -1.042 4.357 1.00 98.06 185 ASN A O 1
ATOM 1417 N N . GLY A 1 186 ? -9.604 -2.940 3.955 1.00 98.19 186 GLY A N 1
ATOM 1418 C CA . GLY A 1 186 ? -10.106 -3.667 5.119 1.00 98.19 186 GLY A CA 1
ATOM 1419 C C . GLY A 1 186 ? -9.620 -3.050 6.430 1.00 98.19 186 GLY A C 1
ATOM 1420 O O . GLY A 1 186 ? -10.433 -2.824 7.322 1.00 98.19 186 GLY A O 1
ATOM 1421 N N . MET A 1 187 ? -8.332 -2.694 6.519 1.00 98.50 187 MET A N 1
ATOM 1422 C CA . MET A 1 187 ? -7.794 -1.940 7.657 1.00 98.50 187 MET A CA 1
ATOM 1423 C C . MET A 1 187 ? -8.485 -0.579 7.794 1.00 98.50 187 MET A C 1
ATOM 1425 O O . MET A 1 187 ? -9.011 -0.259 8.854 1.00 98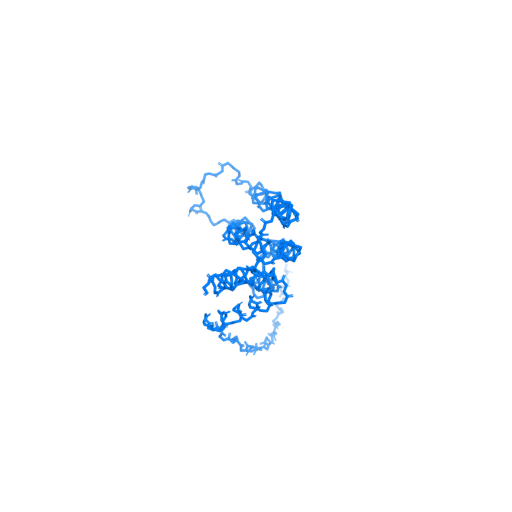.50 187 MET A O 1
ATOM 1429 N N . LEU A 1 188 ? -8.565 0.201 6.712 1.00 98.25 188 LEU A N 1
ATOM 1430 C CA . LEU A 1 188 ? -9.201 1.520 6.742 1.00 98.25 188 LEU A CA 1
ATOM 1431 C C . LEU A 1 188 ? -10.669 1.447 7.192 1.00 98.25 188 LEU A C 1
ATOM 1433 O O . LEU A 1 188 ? -11.098 2.212 8.053 1.00 98.25 188 LEU A O 1
ATOM 1437 N N . MET A 1 189 ? -11.436 0.509 6.638 1.00 98.31 189 MET A N 1
ATOM 1438 C CA . MET A 1 189 ? -12.847 0.347 6.973 1.00 98.31 189 MET A CA 1
ATOM 1439 C C . MET A 1 189 ? -13.045 -0.237 8.374 1.00 98.31 189 MET A C 1
ATOM 1441 O O . MET A 1 189 ? -13.979 0.152 9.070 1.00 98.31 189 MET A O 1
ATOM 1445 N N . GLY A 1 190 ? -12.145 -1.112 8.828 1.00 98.00 190 GLY A N 1
ATOM 1446 C CA . GLY A 1 190 ? -12.117 -1.584 10.211 1.00 98.00 190 GLY A CA 1
ATOM 1447 C C . GLY A 1 190 ? -11.943 -0.436 11.203 1.00 98.00 190 GLY A C 1
ATOM 1448 O O . GLY A 1 190 ? -12.679 -0.371 12.187 1.00 98.00 190 GLY A O 1
ATOM 1449 N N . SER A 1 191 ? -11.053 0.516 10.905 1.00 98.06 191 SER A N 1
ATOM 1450 C CA . SER A 1 191 ? -10.893 1.746 11.692 1.00 98.06 191 SER A CA 1
ATOM 1451 C C . SER A 1 191 ? -12.174 2.581 11.716 1.00 98.06 191 SER A C 1
ATOM 1453 O O . SER A 1 191 ? -12.598 3.007 12.787 1.00 98.06 191 SER A O 1
ATOM 1455 N N . VAL A 1 192 ? -12.830 2.776 10.563 1.00 98.06 192 VAL A N 1
ATOM 1456 C CA . VAL A 1 192 ? -14.102 3.521 10.473 1.00 98.06 192 VAL A CA 1
ATOM 1457 C C . VAL A 1 192 ? -15.186 2.870 11.333 1.00 98.06 192 VAL A C 1
ATOM 1459 O O . VAL A 1 192 ? -15.810 3.549 12.147 1.00 98.06 192 VAL A O 1
ATOM 1462 N N . VAL A 1 193 ? -15.388 1.555 11.204 1.00 97.56 193 VAL A N 1
ATOM 1463 C CA . VAL A 1 193 ? -16.388 0.821 11.998 1.00 97.56 193 VAL A CA 1
ATOM 1464 C C . VAL A 1 193 ? -16.074 0.917 13.489 1.00 97.56 193 VAL A C 1
ATOM 1466 O O . VAL A 1 193 ? -16.974 1.148 14.295 1.00 97.56 193 VAL A O 1
ATOM 1469 N N . GLN A 1 194 ? -14.803 0.801 13.870 1.00 96.25 194 GLN A N 1
ATOM 1470 C CA . GLN A 1 194 ? -14.390 0.924 15.262 1.00 96.25 194 GLN A CA 1
ATOM 1471 C C . GLN A 1 194 ? -14.644 2.327 15.826 1.00 96.25 194 GLN A C 1
ATOM 1473 O O . GLN A 1 194 ? -15.157 2.441 16.936 1.00 96.25 194 GLN A O 1
ATOM 1478 N N . CYS A 1 195 ? -14.360 3.389 15.067 1.00 95.88 195 CYS A N 1
ATOM 1479 C CA . CYS A 1 195 ? -14.706 4.754 15.464 1.00 95.88 195 CYS A CA 1
ATOM 1480 C C . CYS A 1 195 ? -16.210 4.907 15.701 1.00 95.88 195 CYS A C 1
ATOM 1482 O O . CYS A 1 195 ? -16.610 5.468 16.716 1.00 95.88 195 CYS A O 1
ATOM 1484 N N . VAL A 1 196 ? -17.047 4.364 14.812 1.00 96.38 196 VAL A N 1
ATOM 1485 C CA . VAL A 1 196 ? -18.508 4.384 14.989 1.00 96.38 196 VAL A CA 1
ATOM 1486 C C . VAL A 1 196 ? -18.915 3.643 16.265 1.00 96.38 196 VAL A C 1
ATOM 1488 O O . VAL A 1 196 ? -19.730 4.153 17.028 1.00 96.38 196 VAL A O 1
ATOM 1491 N N . ARG A 1 197 ? -18.318 2.478 16.552 1.00 94.19 197 ARG A N 1
ATOM 1492 C CA . ARG A 1 197 ? -18.580 1.726 17.793 1.00 94.19 197 ARG A CA 1
ATOM 1493 C C . ARG A 1 197 ? -18.206 2.511 19.050 1.00 94.19 197 ARG A C 1
ATOM 1495 O O . ARG A 1 197 ? -18.930 2.427 20.036 1.00 94.19 197 ARG A O 1
ATOM 1502 N N . ILE A 1 198 ? -17.095 3.246 19.019 1.00 92.56 198 ILE A N 1
ATOM 1503 C CA . ILE A 1 198 ? -16.663 4.113 20.125 1.00 92.56 198 ILE A CA 1
ATOM 1504 C C . ILE A 1 198 ? -17.664 5.251 20.322 1.00 92.56 198 ILE A C 1
ATOM 1506 O O . ILE A 1 198 ? -18.143 5.440 21.436 1.00 92.56 198 ILE A O 1
ATOM 1510 N N . LEU A 1 199 ? -18.041 5.946 19.246 1.00 93.56 199 LEU A N 1
ATOM 1511 C CA . LEU A 1 199 ? -19.005 7.047 19.308 1.00 93.56 199 LEU A CA 1
ATOM 1512 C C . LEU A 1 199 ? -20.364 6.589 19.851 1.00 93.56 199 LEU A C 1
ATOM 1514 O O . LEU A 1 199 ? -20.914 7.239 20.729 1.00 93.56 199 LEU A O 1
ATOM 1518 N N . LEU A 1 200 ? -20.885 5.450 19.386 1.00 93.00 200 LEU A N 1
ATOM 1519 C CA . LEU A 1 200 ? -22.185 4.934 19.828 1.00 93.00 200 LEU A CA 1
ATOM 1520 C C . LEU A 1 200 ? -22.207 4.456 21.287 1.00 93.00 200 LEU A C 1
ATOM 1522 O O . LEU A 1 200 ? -23.287 4.378 21.852 1.00 93.00 200 LEU A O 1
ATOM 1526 N N . LYS A 1 201 ? -21.060 4.122 21.895 1.00 86.25 201 LYS A N 1
ATOM 1527 C CA . LYS A 1 201 ? -20.988 3.772 23.327 1.00 86.25 201 LYS A CA 1
ATOM 1528 C C . LYS A 1 201 ? -20.882 4.993 24.249 1.00 86.25 201 LYS A C 1
ATOM 1530 O O . LYS A 1 201 ? -21.026 4.835 25.457 1.00 86.25 201 LYS A O 1
ATOM 1535 N N . GLN A 1 202 ? -20.556 6.171 23.716 1.00 69.38 202 GLN A N 1
ATOM 1536 C CA . GLN A 1 202 ? -20.437 7.406 24.502 1.00 69.38 202 GLN A CA 1
ATOM 1537 C C . GLN A 1 202 ? -21.789 8.093 24.752 1.00 69.38 202 GLN A C 1
ATOM 1539 O O . GLN A 1 202 ? -21.854 8.993 25.589 1.00 69.38 202 GLN A O 1
ATOM 1544 N N . TYR A 1 203 ? -22.836 7.669 24.041 1.00 56.12 203 TYR A N 1
ATOM 1545 C CA . TYR A 1 203 ? -24.224 8.106 24.201 1.00 56.12 203 TYR A CA 1
ATOM 1546 C C . TYR A 1 203 ? -25.058 7.009 24.862 1.00 56.12 203 TYR A C 1
ATOM 1548 O O . TYR A 1 203 ? -25.994 7.375 25.605 1.00 56.12 203 TYR A O 1
#

Radius of gyration: 23.09 Å; chains: 1; bounding box: 47×41×82 Å